Protein AF-A0A1B6EII5-F1 (afdb_monomer_lite)

Radius of gyration: 23.36 Å; chains: 1; bounding box: 49×72×62 Å

Structure (mmCIF, N/CA/C/O backbone):
data_AF-A0A1B6EII5-F1
#
_entry.id   AF-A0A1B6EII5-F1
#
loop_
_atom_site.group_PDB
_atom_site.id
_atom_site.type_symbol
_atom_site.label_atom_id
_atom_site.label_alt_id
_atom_site.label_comp_id
_atom_site.label_asym_id
_atom_site.label_entity_id
_atom_site.label_seq_id
_atom_site.pdbx_PDB_ins_code
_atom_site.Cartn_x
_atom_site.Cartn_y
_atom_site.Cartn_z
_atom_site.occupancy
_atom_site.B_iso_or_equiv
_atom_site.auth_seq_id
_atom_site.auth_comp_id
_atom_site.auth_asym_id
_atom_site.auth_atom_id
_atom_site.pdbx_PDB_model_num
ATOM 1 N N . ASN A 1 1 ? -2.648 -0.879 11.265 1.00 97.56 1 ASN A N 1
ATOM 2 C CA . ASN A 1 1 ? -1.987 0.445 11.339 1.00 97.56 1 ASN A CA 1
ATOM 3 C C . ASN A 1 1 ? -3.029 1.508 11.670 1.00 97.56 1 ASN A C 1
ATOM 5 O O . ASN A 1 1 ? -3.973 1.657 10.907 1.00 97.56 1 ASN A O 1
ATOM 9 N N . VA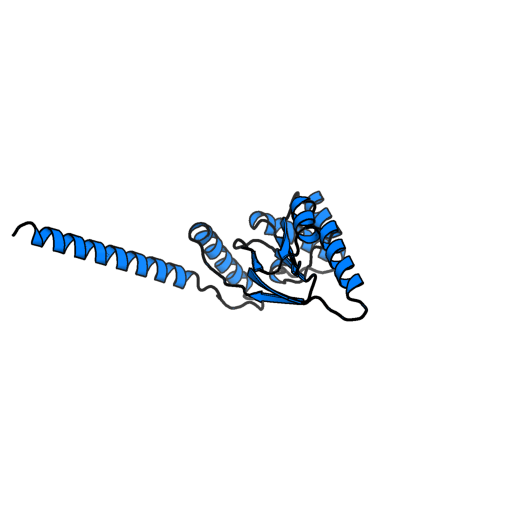L A 1 2 ? -2.889 2.206 12.796 1.00 98.25 2 VAL A N 1
ATOM 10 C CA . VAL A 1 2 ? -3.829 3.225 13.287 1.00 98.25 2 VAL A CA 1
ATOM 11 C C . VAL A 1 2 ? -3.180 4.606 13.224 1.00 98.25 2 VAL A C 1
ATOM 13 O O . VAL A 1 2 ? -2.074 4.796 13.737 1.00 98.25 2 VAL A O 1
ATOM 16 N N . MET A 1 3 ? -3.871 5.576 12.624 1.00 98.31 3 MET A N 1
ATOM 17 C CA . MET A 1 3 ? -3.449 6.978 12.614 1.00 98.31 3 MET A CA 1
ATOM 18 C C . MET A 1 3 ? -3.845 7.651 13.930 1.00 98.31 3 MET A C 1
ATOM 20 O O . MET A 1 3 ? -5.016 7.960 14.140 1.00 98.31 3 MET A O 1
ATOM 24 N N . VAL A 1 4 ? -2.873 7.907 14.807 1.00 97.88 4 VAL A N 1
ATOM 25 C CA . VAL A 1 4 ? -3.139 8.468 16.145 1.00 97.88 4 VAL A CA 1
ATOM 26 C C . VAL A 1 4 ? -2.946 9.983 16.213 1.00 97.88 4 VAL A C 1
ATOM 28 O O . VAL A 1 4 ? -3.466 10.625 17.121 1.00 97.88 4 VAL A O 1
ATOM 31 N N . TYR A 1 5 ? -2.228 10.573 15.254 1.00 97.56 5 TYR A N 1
ATOM 32 C CA . TYR A 1 5 ? -2.056 12.022 15.167 1.00 97.56 5 TYR A CA 1
ATOM 33 C C . TYR A 1 5 ? -1.816 12.479 13.728 1.00 97.56 5 TYR A C 1
ATOM 35 O O . TYR A 1 5 ? -1.046 11.845 13.004 1.00 97.56 5 TYR A O 1
ATOM 43 N N . VAL A 1 6 ? -2.412 13.618 13.360 1.00 96.44 6 VAL A N 1
ATOM 44 C CA . VAL A 1 6 ? -2.132 14.340 12.113 1.00 96.44 6 VAL A CA 1
ATOM 45 C C . VAL A 1 6 ? -1.853 15.810 12.433 1.00 96.44 6 VAL A C 1
ATOM 47 O O . VAL A 1 6 ? -2.712 16.513 12.961 1.00 96.44 6 VAL A O 1
ATOM 50 N N . GLY A 1 7 ? -0.643 16.271 12.122 1.00 93.94 7 GLY A N 1
ATOM 51 C CA . GLY A 1 7 ? -0.188 17.642 12.322 1.00 93.94 7 GLY A CA 1
ATOM 52 C C . GLY A 1 7 ? -0.136 18.407 11.006 1.00 93.94 7 GLY A C 1
ATOM 53 O O . GLY A 1 7 ? 0.754 18.171 10.187 1.00 93.94 7 GLY A O 1
ATOM 54 N N . VAL A 1 8 ? -1.063 19.346 10.826 1.00 90.00 8 VAL A N 1
ATOM 55 C CA . VAL A 1 8 ? -1.066 20.277 9.690 1.00 90.00 8 VAL A CA 1
ATOM 56 C C . VAL A 1 8 ? -0.188 21.485 10.047 1.00 90.00 8 VAL A C 1
ATOM 58 O O . VAL A 1 8 ? -0.456 22.121 11.075 1.00 90.00 8 VAL A O 1
ATOM 61 N N . PRO A 1 9 ? 0.863 21.798 9.261 1.00 86.75 9 PRO A N 1
ATOM 62 C CA . PRO A 1 9 ? 1.677 22.995 9.468 1.00 86.75 9 PRO A CA 1
ATOM 63 C C . PRO A 1 9 ? 0.819 24.267 9.488 1.00 86.75 9 PRO A C 1
ATOM 65 O O . PRO A 1 9 ? -0.176 24.358 8.769 1.00 86.75 9 PRO A O 1
ATOM 68 N N . LYS A 1 10 ? 1.177 25.231 10.344 1.00 86.12 10 LYS A N 1
ATOM 69 C CA . LYS A 1 10 ? 0.464 26.516 10.529 1.00 86.12 10 LYS A CA 1
ATOM 70 C C . LYS A 1 10 ? 1.336 27.732 10.199 1.00 86.12 10 LYS A C 1
ATOM 72 O O . LYS A 1 10 ? 1.032 28.846 10.616 1.00 86.12 10 LYS A O 1
ATOM 77 N N . ASP A 1 11 ? 2.456 27.494 9.541 1.00 86.12 11 ASP A N 1
ATOM 78 C CA . ASP A 1 11 ? 3.349 28.507 8.999 1.00 86.12 11 ASP A CA 1
ATOM 79 C C . ASP A 1 11 ? 2.757 29.160 7.738 1.00 86.12 11 ASP A C 1
ATOM 81 O O . ASP A 1 11 ? 1.627 28.868 7.337 1.00 86.12 11 ASP A O 1
ATOM 85 N N . SER A 1 12 ? 3.502 30.094 7.137 1.00 72.75 12 SER A N 1
ATOM 86 C CA . SER A 1 12 ? 3.060 30.888 5.979 1.00 72.75 12 SER A CA 1
ATOM 87 C C . SER A 1 12 ? 2.588 30.048 4.792 1.00 72.75 12 SER A C 1
ATOM 89 O O . SER A 1 12 ? 1.773 30.524 4.007 1.00 72.75 12 SER A O 1
ATOM 91 N N . ASP A 1 13 ? 3.042 28.798 4.703 1.00 81.88 13 ASP A N 1
ATOM 92 C CA . ASP A 1 13 ? 2.839 27.917 3.553 1.00 81.88 13 ASP A CA 1
ATOM 93 C C . ASP A 1 13 ? 1.719 26.883 3.811 1.00 81.88 13 ASP A C 1
ATOM 95 O O . ASP A 1 13 ? 1.484 25.973 3.014 1.00 81.88 13 ASP A O 1
ATOM 99 N N . SER A 1 14 ? 0.987 27.025 4.926 1.00 81.75 14 SER A N 1
ATOM 100 C CA . SER A 1 14 ? -0.069 26.103 5.368 1.00 81.75 14 SER A CA 1
ATOM 101 C C . SER A 1 14 ? -1.120 25.818 4.288 1.00 81.75 14 SER A C 1
ATOM 103 O O . SER A 1 14 ? -1.472 24.660 4.048 1.00 81.75 14 SER A O 1
ATOM 105 N N . GLU A 1 15 ? -1.595 26.851 3.584 1.00 84.06 15 GLU A N 1
ATOM 106 C CA . GLU A 1 15 ? -2.587 26.675 2.518 1.00 84.06 15 GLU A CA 1
ATOM 107 C C . GLU A 1 15 ? -2.045 25.863 1.340 1.00 84.06 15 GLU A C 1
ATOM 109 O O . GLU A 1 15 ? -2.775 25.061 0.755 1.00 84.06 15 GLU A O 1
ATOM 114 N N . ASP A 1 16 ? -0.775 26.049 0.994 1.00 86.75 16 ASP A N 1
ATOM 115 C CA . ASP A 1 16 ? -0.156 25.358 -0.131 1.00 86.75 16 ASP A CA 1
ATOM 116 C C . ASP A 1 16 ? 0.118 23.895 0.218 1.00 86.75 16 ASP A C 1
ATOM 118 O O . ASP A 1 16 ? -0.174 23.010 -0.587 1.00 86.75 16 ASP A O 1
ATOM 122 N N . HIS A 1 17 ? 0.525 23.604 1.456 1.00 85.75 17 HIS A N 1
ATOM 123 C CA . HIS A 1 17 ? 0.609 22.231 1.959 1.00 85.75 17 HIS A CA 1
ATOM 124 C C . HIS A 1 17 ? -0.738 21.500 1.914 1.00 85.75 17 HIS A C 1
ATOM 126 O O . HIS A 1 17 ? -0.799 20.325 1.543 1.00 85.75 17 HIS A O 1
ATOM 132 N N . ILE A 1 18 ? -1.829 22.185 2.263 1.00 87.69 18 ILE A N 1
ATOM 133 C CA . ILE A 1 18 ? -3.183 21.627 2.192 1.00 87.69 18 ILE A CA 1
ATOM 134 C C . ILE A 1 18 ? -3.590 21.379 0.731 1.00 87.69 18 ILE A C 1
ATOM 136 O O . ILE A 1 18 ? -4.100 20.303 0.407 1.00 87.69 18 ILE A O 1
ATOM 140 N N . LYS A 1 19 ? -3.341 22.333 -0.176 1.00 89.50 19 LYS A N 1
ATOM 141 C CA . LYS A 1 19 ? -3.635 22.173 -1.614 1.00 89.50 19 LYS A CA 1
ATOM 142 C C . LYS A 1 19 ? -2.867 20.999 -2.219 1.00 89.50 19 LYS A C 1
ATOM 144 O O . LYS A 1 19 ? -3.454 20.200 -2.946 1.00 89.50 19 LYS A O 1
ATOM 149 N N . GLU A 1 20 ? -1.587 20.863 -1.891 1.00 90.12 20 GLU A N 1
ATOM 150 C CA . GLU A 1 20 ? -0.736 19.765 -2.353 1.00 90.12 20 GLU A CA 1
ATOM 151 C C . GLU A 1 20 ? -1.210 18.401 -1.838 1.00 90.12 20 GLU A C 1
ATOM 153 O O . GLU A 1 20 ? -1.238 17.428 -2.597 1.00 90.12 20 GLU A O 1
ATOM 158 N N . ALA A 1 21 ? -1.657 18.329 -0.580 1.00 91.12 21 ALA A N 1
ATOM 159 C CA . ALA A 1 21 ? -2.265 17.121 -0.032 1.00 91.12 21 ALA A CA 1
ATOM 160 C C . ALA A 1 21 ? -3.513 16.709 -0.830 1.00 91.12 21 ALA A C 1
ATOM 162 O O . ALA A 1 21 ? -3.626 15.552 -1.241 1.00 91.12 21 ALA A O 1
ATOM 163 N N . TYR A 1 22 ? -4.417 17.651 -1.117 1.00 90.25 22 TYR A N 1
ATOM 164 C CA . TYR A 1 22 ? -5.608 17.365 -1.921 1.00 90.25 22 TYR A CA 1
ATOM 165 C C . TYR A 1 22 ? -5.278 16.997 -3.368 1.00 90.25 22 TYR A C 1
ATOM 167 O O . TYR A 1 22 ? -5.903 16.084 -3.904 1.00 90.25 22 TYR A O 1
ATOM 175 N N . ARG A 1 23 ? -4.270 17.630 -3.981 1.00 91.31 23 ARG A N 1
ATOM 176 C CA . ARG A 1 23 ? -3.815 17.261 -5.328 1.00 91.31 23 ARG A CA 1
ATOM 177 C C . ARG A 1 23 ? -3.315 15.818 -5.367 1.00 91.31 23 ARG A C 1
ATOM 179 O O . ARG A 1 23 ? -3.720 15.057 -6.238 1.00 91.31 23 ARG A O 1
ATOM 186 N N . ALA A 1 24 ? -2.502 15.415 -4.389 1.00 92.31 24 ALA A N 1
ATOM 187 C CA . ALA A 1 24 ? -2.017 14.040 -4.293 1.00 92.31 24 ALA A CA 1
ATOM 188 C C . ALA A 1 24 ? -3.161 13.023 -4.113 1.00 92.31 24 ALA A C 1
ATOM 190 O O . ALA A 1 24 ? -3.089 11.920 -4.656 1.00 92.31 24 ALA A O 1
ATOM 191 N N . ILE A 1 25 ? -4.222 13.386 -3.382 1.00 91.56 25 ILE A N 1
ATOM 192 C CA . ILE A 1 25 ? -5.424 12.551 -3.245 1.00 91.56 25 ILE A CA 1
ATOM 193 C C . ILE A 1 25 ? -6.169 12.445 -4.580 1.00 91.56 25 ILE A C 1
ATOM 195 O O . ILE A 1 25 ? -6.532 11.340 -4.980 1.00 91.56 25 ILE A O 1
ATOM 199 N N . ASP A 1 26 ? -6.386 13.562 -5.276 1.00 89.62 26 ASP A N 1
ATOM 200 C CA . ASP A 1 26 ? -7.112 13.583 -6.550 1.00 89.62 26 ASP A CA 1
ATOM 201 C C . ASP A 1 26 ? -6.377 12.804 -7.651 1.00 89.62 26 ASP A C 1
ATOM 203 O O . ASP A 1 26 ? -7.015 12.146 -8.471 1.00 89.62 26 ASP A O 1
ATOM 207 N N . GLU A 1 27 ? -5.045 12.855 -7.671 1.00 89.44 27 GLU A N 1
ATOM 208 C CA . GLU A 1 27 ? -4.224 12.100 -8.624 1.00 89.44 27 GLU A CA 1
ATOM 209 C C . GLU A 1 27 ? -4.250 10.590 -8.357 1.00 89.44 27 GLU A C 1
ATOM 211 O O . GLU A 1 27 ? -4.149 9.795 -9.290 1.00 89.44 27 GLU A O 1
ATOM 216 N N . ALA A 1 28 ? -4.352 10.178 -7.091 1.00 87.38 28 ALA A N 1
ATOM 217 C CA . ALA A 1 28 ? -4.233 8.774 -6.706 1.00 87.38 28 ALA A CA 1
ATOM 218 C C . ALA A 1 28 ? -5.572 8.040 -6.592 1.00 87.38 28 ALA A C 1
ATOM 220 O O . ALA A 1 28 ? -5.664 6.869 -6.947 1.00 87.38 28 ALA A O 1
ATOM 221 N N . CYS A 1 29 ? -6.605 8.702 -6.072 1.00 81.44 29 CYS A N 1
ATOM 222 C CA . CYS A 1 29 ? -7.889 8.073 -5.781 1.00 81.44 29 CYS A CA 1
ATOM 223 C C . CYS A 1 29 ? -8.875 8.375 -6.903 1.00 81.44 29 CYS A C 1
ATOM 225 O O . CYS A 1 29 ? -9.291 9.520 -7.044 1.00 81.44 29 CYS A O 1
ATOM 227 N N . SER A 1 30 ? -9.309 7.374 -7.666 1.00 75.94 30 SER A N 1
ATOM 228 C CA . SER A 1 30 ? -10.412 7.512 -8.632 1.00 75.94 30 SER A CA 1
ATOM 229 C C . SER A 1 30 ? -11.795 7.531 -7.961 1.00 75.94 30 SER A C 1
ATOM 231 O O . SER A 1 30 ? -12.758 8.020 -8.550 1.00 75.94 30 SER A O 1
ATOM 233 N N . ASP A 1 31 ? -11.893 7.047 -6.718 1.00 80.56 31 ASP A N 1
ATOM 234 C CA . A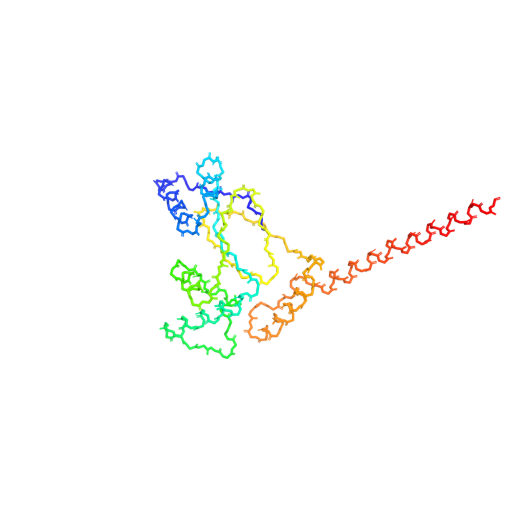SP A 1 31 ? -13.146 6.930 -5.974 1.00 80.56 31 ASP A CA 1
ATOM 235 C C . ASP A 1 31 ? -13.703 8.285 -5.497 1.00 80.56 31 ASP A C 1
ATOM 237 O O . ASP A 1 31 ? -13.073 9.040 -4.747 1.00 80.56 31 ASP A O 1
ATOM 241 N N . MET A 1 32 ? -14.944 8.568 -5.898 1.00 79.62 32 MET A N 1
ATOM 242 C CA . MET A 1 32 ? -15.654 9.796 -5.542 1.00 79.62 32 MET A CA 1
ATOM 243 C C . MET A 1 32 ? -15.980 9.860 -4.045 1.00 79.62 32 MET A C 1
ATOM 245 O O . MET A 1 32 ? -15.979 10.950 -3.470 1.00 79.62 32 MET A O 1
ATOM 249 N N . LEU A 1 33 ? -16.259 8.720 -3.403 1.00 83.19 33 LEU A N 1
ATOM 250 C CA . LEU A 1 33 ? -16.653 8.685 -1.993 1.00 83.19 33 LEU A CA 1
ATOM 251 C C . LEU A 1 33 ? -15.494 9.093 -1.081 1.00 83.19 33 LEU A C 1
ATOM 253 O O . LEU A 1 33 ? -15.685 9.911 -0.183 1.00 83.19 33 LEU A O 1
ATOM 257 N N . THR A 1 34 ? -14.287 8.605 -1.357 1.00 83.81 34 THR A N 1
ATOM 258 C CA . THR A 1 34 ? -13.055 8.968 -0.650 1.00 83.81 34 THR A CA 1
ATOM 259 C C . THR A 1 34 ? -12.759 10.455 -0.809 1.00 83.81 34 THR A C 1
ATOM 261 O O . THR A 1 34 ? -12.525 11.140 0.186 1.00 83.81 34 THR A O 1
ATOM 264 N N . ARG A 1 35 ? -12.864 10.992 -2.036 1.00 83.44 35 ARG A N 1
ATOM 265 C CA . ARG A 1 35 ? -12.675 12.430 -2.300 1.00 83.44 35 ARG A CA 1
ATOM 266 C C . ARG A 1 35 ? -13.694 13.298 -1.558 1.00 83.44 35 ARG A C 1
ATOM 268 O O . ARG A 1 35 ? -13.325 14.341 -1.024 1.00 83.44 35 ARG A O 1
ATOM 275 N N . ARG A 1 36 ? -14.961 12.874 -1.494 1.00 83.31 36 ARG A N 1
ATOM 276 C CA . ARG A 1 36 ? -15.994 13.562 -0.702 1.00 83.31 36 ARG A CA 1
ATOM 277 C C . ARG A 1 36 ? -15.700 13.487 0.786 1.00 83.31 36 ARG A C 1
ATOM 279 O O . ARG A 1 36 ? -15.769 14.506 1.458 1.00 83.31 36 ARG A O 1
ATOM 286 N N . ARG A 1 37 ? -15.312 12.315 1.297 1.00 84.62 37 ARG A N 1
ATOM 287 C CA . ARG A 1 37 ? -15.004 12.112 2.718 1.00 84.62 37 ARG A CA 1
ATOM 288 C C . ARG A 1 37 ? -13.970 13.119 3.217 1.00 84.62 37 ARG A C 1
ATOM 290 O O . ARG A 1 37 ? -14.209 13.760 4.228 1.00 84.62 37 ARG A O 1
ATOM 297 N N . VAL A 1 38 ? -12.880 13.309 2.477 1.00 83.25 38 VAL A N 1
ATOM 298 C CA . VAL A 1 38 ? -11.790 14.211 2.886 1.00 83.25 38 VAL A CA 1
ATOM 299 C C . VAL A 1 38 ? -12.082 15.699 2.662 1.00 83.25 38 VAL A C 1
ATOM 301 O O . VAL A 1 38 ? -11.388 16.525 3.237 1.00 83.25 38 VAL A O 1
ATOM 304 N N . ARG A 1 39 ? -13.065 16.058 1.821 1.00 82.12 39 ARG A N 1
ATOM 305 C CA . ARG A 1 39 ? -13.402 17.462 1.502 1.00 82.12 39 ARG A CA 1
ATOM 306 C C . ARG A 1 39 ? -14.639 17.978 2.232 1.00 82.12 39 ARG A C 1
ATOM 308 O O . ARG A 1 39 ? -14.699 19.152 2.575 1.00 82.12 39 ARG A O 1
ATOM 315 N N . GLU A 1 40 ? -15.645 17.126 2.399 1.00 77.62 40 GLU A N 1
ATOM 316 C CA . GLU A 1 40 ? -16.962 17.492 2.933 1.00 77.62 40 GLU A CA 1
ATOM 317 C C . GLU A 1 40 ? -17.075 17.195 4.428 1.00 77.62 40 GLU A C 1
ATOM 319 O O . GLU A 1 40 ? -17.797 17.891 5.142 1.00 77.62 40 GLU A O 1
ATOM 324 N N . LYS A 1 41 ? -16.363 16.175 4.923 1.00 66.19 41 LYS A N 1
ATOM 325 C CA . LYS A 1 41 ? -16.280 15.915 6.360 1.00 66.19 41 LYS A CA 1
ATOM 326 C C . LYS A 1 41 ? -15.080 16.657 6.927 1.00 66.19 41 LYS A C 1
ATOM 328 O O . LYS A 1 41 ? -14.052 16.783 6.273 1.00 66.19 41 LYS A O 1
ATOM 333 N N . THR A 1 42 ? -15.182 17.103 8.174 1.00 73.69 42 THR A N 1
ATOM 334 C CA . THR A 1 42 ? -14.092 17.749 8.926 1.00 73.69 42 THR A CA 1
ATOM 335 C C . THR A 1 42 ? -12.981 16.762 9.328 1.00 73.69 42 THR A C 1
ATOM 337 O O . THR A 1 42 ? -12.373 16.901 10.388 1.00 73.69 42 THR A O 1
ATOM 340 N N . GLU A 1 43 ? -12.760 15.715 8.533 1.00 85.50 43 GLU A N 1
ATOM 341 C CA . GLU A 1 43 ? -11.719 14.717 8.744 1.00 85.50 43 GLU A CA 1
ATOM 342 C C . GLU A 1 43 ? -10.378 15.265 8.247 1.00 85.50 43 GLU A C 1
ATOM 344 O O . GLU A 1 43 ? -10.305 15.936 7.221 1.00 85.50 43 GLU A O 1
ATOM 349 N N . VAL A 1 44 ? -9.297 14.965 8.967 1.00 86.50 44 VAL A N 1
ATOM 350 C CA . VAL A 1 44 ? -7.956 15.447 8.613 1.00 86.50 44 VAL A CA 1
ATOM 351 C C . VAL A 1 44 ? -7.198 14.319 7.902 1.00 86.50 44 VAL A C 1
ATOM 353 O O . VAL A 1 44 ? -6.877 13.319 8.558 1.00 86.50 44 VAL A O 1
ATOM 356 N N . PRO A 1 45 ? -6.923 14.420 6.586 1.00 94.06 45 PRO A N 1
ATOM 357 C CA . PRO A 1 45 ? -6.191 13.390 5.852 1.00 94.06 45 PRO A CA 1
ATOM 358 C C . PRO A 1 45 ? -4.720 13.375 6.280 1.00 94.06 45 PRO A C 1
ATOM 360 O O . PRO A 1 45 ? -4.023 14.375 6.170 1.00 94.06 45 PRO A O 1
ATOM 363 N N . GLY A 1 46 ? -4.226 12.241 6.776 1.00 96.06 46 GLY A N 1
ATOM 364 C CA . GLY A 1 46 ? -2.839 12.118 7.230 1.00 96.06 46 GLY A CA 1
ATOM 365 C C . GLY A 1 46 ? -1.914 11.530 6.171 1.00 96.06 46 GLY A C 1
ATOM 366 O O . GLY A 1 46 ? -0.850 12.083 5.890 1.00 96.06 46 GLY A O 1
ATOM 367 N N . ALA A 1 47 ? -2.304 10.406 5.570 1.00 97.69 47 ALA A N 1
ATOM 368 C CA . ALA A 1 47 ? -1.453 9.668 4.640 1.00 97.69 47 ALA A CA 1
ATOM 369 C C . ALA A 1 47 ? -2.240 9.049 3.483 1.00 97.69 47 ALA A C 1
ATOM 371 O O . ALA A 1 47 ? -3.400 8.679 3.632 1.00 97.69 47 ALA A O 1
ATOM 372 N N . LEU A 1 48 ? -1.569 8.893 2.347 1.00 97.00 48 LEU A N 1
ATOM 373 C CA . LEU A 1 48 ? -2.042 8.165 1.180 1.00 97.00 48 LEU A CA 1
ATOM 374 C C . LEU A 1 48 ? -1.311 6.825 1.088 1.00 97.00 48 LEU A C 1
ATOM 376 O O . LEU A 1 48 ? -0.079 6.776 1.055 1.00 97.00 48 LEU A O 1
ATOM 380 N N . TRP A 1 49 ? -2.080 5.751 1.007 1.00 97.94 49 TRP A N 1
ATOM 381 C CA . TRP A 1 49 ? -1.602 4.386 0.860 1.00 97.94 49 TRP A CA 1
ATOM 382 C C . TRP A 1 49 ? -1.894 3.881 -0.546 1.00 97.94 49 TRP A C 1
ATOM 384 O O . TRP A 1 49 ? -2.944 4.187 -1.105 1.00 97.94 49 TRP A O 1
ATOM 394 N N . HIS A 1 50 ? -0.987 3.071 -1.082 1.00 97.62 50 HIS A N 1
ATOM 395 C CA . HIS A 1 50 ? -1.315 2.146 -2.164 1.00 97.62 50 HIS A CA 1
ATOM 396 C C . HIS A 1 50 ? -1.013 0.738 -1.672 1.00 97.62 50 HIS A C 1
ATOM 398 O O . HIS A 1 50 ? 0.114 0.479 -1.245 1.00 97.62 50 HIS A O 1
ATOM 404 N N . ILE A 1 51 ? -2.015 -0.137 -1.697 1.00 97.94 51 ILE A N 1
ATOM 405 C CA . ILE A 1 51 ? -1.906 -1.532 -1.256 1.00 97.94 51 ILE A CA 1
ATOM 406 C C . ILE A 1 51 ? -2.232 -2.439 -2.436 1.00 97.94 51 ILE A C 1
ATOM 408 O O . ILE A 1 51 ? -3.247 -2.242 -3.099 1.00 97.94 51 ILE A O 1
ATOM 412 N N . TYR A 1 52 ? -1.397 -3.439 -2.685 1.00 97.88 52 TYR A N 1
ATOM 413 C CA . TYR A 1 52 ? -1.570 -4.396 -3.774 1.00 97.88 52 TYR A CA 1
ATOM 414 C C . TYR A 1 52 ? -1.873 -5.787 -3.227 1.00 97.88 52 TYR A C 1
ATOM 416 O O . TYR A 1 52 ? -1.525 -6.124 -2.095 1.00 97.88 52 TYR A O 1
ATOM 424 N N . SER A 1 53 ? -2.528 -6.612 -4.038 1.00 96.25 53 SER A N 1
ATOM 425 C CA . SER A 1 53 ? -2.760 -8.014 -3.697 1.00 96.25 53 SER A CA 1
ATOM 426 C C . SER A 1 53 ? -1.430 -8.744 -3.502 1.00 96.25 53 SER A C 1
ATOM 428 O O . SER A 1 53 ? -0.524 -8.613 -4.324 1.00 96.25 53 SER A O 1
ATOM 430 N N . ALA A 1 54 ? -1.340 -9.586 -2.470 1.00 92.75 54 ALA A N 1
ATOM 431 C CA . ALA A 1 54 ? -0.181 -10.457 -2.256 1.00 92.75 54 ALA A CA 1
ATOM 432 C C . ALA A 1 54 ? 0.119 -11.342 -3.481 1.00 92.75 54 ALA A C 1
ATOM 434 O O . ALA A 1 54 ? 1.270 -11.640 -3.777 1.00 92.75 54 ALA A O 1
ATOM 435 N N . ARG A 1 55 ? -0.919 -11.710 -4.247 1.00 93.88 55 ARG A N 1
ATOM 436 C CA . ARG A 1 55 ? -0.795 -12.535 -5.461 1.00 93.88 55 ARG A CA 1
ATOM 437 C C . ARG A 1 55 ? -0.112 -11.820 -6.627 1.00 93.88 55 ARG A C 1
ATOM 439 O O . ARG A 1 55 ? 0.318 -12.484 -7.562 1.00 93.88 55 ARG A O 1
ATOM 446 N N . ASP A 1 56 ? -0.049 -10.492 -6.597 1.00 96.81 56 ASP A N 1
ATOM 447 C CA . ASP A 1 56 ? 0.546 -9.687 -7.665 1.00 96.81 56 ASP A CA 1
ATOM 448 C C . ASP A 1 56 ? 1.977 -9.233 -7.333 1.00 96.81 56 ASP A C 1
ATOM 450 O O . ASP A 1 56 ? 2.589 -8.519 -8.128 1.00 96.81 56 ASP A O 1
ATOM 454 N N . ALA A 1 57 ? 2.541 -9.668 -6.198 1.00 95.00 57 ALA A N 1
ATOM 455 C CA . ALA A 1 57 ? 3.888 -9.297 -5.769 1.00 95.00 57 ALA A CA 1
ATOM 456 C C . ALA A 1 57 ? 4.953 -9.614 -6.833 1.00 95.00 57 ALA A C 1
ATOM 458 O O . ALA A 1 57 ? 5.766 -8.752 -7.155 1.00 95.00 57 ALA A O 1
ATOM 459 N N . ASP A 1 58 ? 4.901 -10.791 -7.460 1.00 94.62 58 ASP A N 1
ATOM 460 C CA . ASP A 1 58 ? 5.885 -11.182 -8.481 1.00 94.62 58 ASP A CA 1
ATOM 461 C C . ASP A 1 58 ? 5.808 -10.325 -9.747 1.00 94.62 58 ASP A C 1
ATOM 463 O O . ASP A 1 58 ? 6.832 -9.989 -10.337 1.00 94.62 58 ASP A O 1
ATOM 467 N N . LYS A 1 59 ? 4.605 -9.891 -10.136 1.00 98.12 59 LYS A N 1
ATOM 468 C CA . LYS A 1 59 ? 4.429 -8.964 -11.264 1.00 98.12 59 LYS A CA 1
ATOM 469 C C . LYS A 1 59 ? 5.011 -7.588 -10.945 1.00 98.12 59 LYS A C 1
ATOM 471 O O . LYS A 1 59 ? 5.606 -6.951 -11.809 1.00 98.12 59 LYS A O 1
ATOM 476 N N . ILE A 1 60 ? 4.858 -7.134 -9.699 1.00 97.94 60 ILE A N 1
ATOM 477 C CA . ILE A 1 60 ? 5.454 -5.879 -9.231 1.00 97.94 60 ILE A CA 1
ATOM 478 C C . ILE A 1 60 ? 6.984 -5.994 -9.232 1.00 97.94 60 ILE A C 1
ATOM 480 O O . ILE A 1 60 ? 7.646 -5.082 -9.725 1.00 97.94 60 ILE A O 1
ATOM 484 N N . ARG A 1 61 ? 7.550 -7.114 -8.759 1.00 95.62 61 ARG A N 1
ATOM 485 C CA . ARG A 1 61 ? 8.999 -7.381 -8.833 1.00 95.62 61 ARG A CA 1
ATOM 486 C C . ARG A 1 61 ? 9.510 -7.313 -10.265 1.00 95.62 61 ARG A C 1
ATOM 488 O O . ARG A 1 61 ? 10.489 -6.617 -10.523 1.00 95.62 61 ARG A O 1
ATOM 495 N N . ASP A 1 62 ? 8.831 -7.989 -11.190 1.00 96.50 62 ASP A N 1
ATOM 496 C CA . ASP A 1 62 ? 9.216 -8.017 -12.602 1.00 96.50 62 ASP A CA 1
ATOM 497 C C . ASP A 1 62 ? 9.219 -6.612 -13.222 1.00 96.50 62 ASP A C 1
ATOM 499 O O . ASP A 1 62 ? 10.219 -6.199 -13.814 1.00 96.50 62 ASP A O 1
ATOM 503 N N . LEU A 1 63 ? 8.159 -5.823 -12.996 1.00 97.88 63 LEU A N 1
ATOM 504 C CA . LEU A 1 63 ? 8.111 -4.434 -13.453 1.00 97.88 63 LEU A CA 1
ATOM 505 C C . LEU A 1 63 ? 9.274 -3.608 -12.888 1.00 97.88 63 LEU A C 1
ATOM 507 O O . LEU A 1 63 ? 9.926 -2.876 -13.631 1.00 97.88 63 LEU A O 1
ATOM 511 N N . LEU A 1 64 ? 9.522 -3.682 -11.579 1.00 96.75 64 LEU A N 1
ATOM 512 C CA . LEU A 1 64 ? 10.559 -2.880 -10.926 1.00 96.75 64 LEU A CA 1
ATOM 513 C C . LEU A 1 64 ? 11.960 -3.257 -11.421 1.00 96.75 64 LEU A C 1
ATOM 515 O O . LEU A 1 64 ? 12.757 -2.370 -11.727 1.00 96.75 64 LEU A O 1
ATOM 519 N N . ASN A 1 65 ? 12.227 -4.550 -11.600 1.00 95.00 65 ASN A N 1
ATOM 520 C CA . ASN A 1 65 ? 13.464 -5.056 -12.194 1.00 95.00 65 ASN A CA 1
ATOM 521 C C . ASN A 1 65 ? 13.649 -4.559 -13.631 1.00 95.00 65 ASN A C 1
ATOM 523 O O . ASN A 1 65 ? 14.720 -4.065 -13.993 1.00 95.00 65 ASN A O 1
ATOM 527 N N . LYS A 1 66 ? 12.590 -4.621 -14.443 1.00 96.19 66 LYS A N 1
ATOM 528 C CA . LYS A 1 66 ? 12.589 -4.097 -15.813 1.00 96.19 66 LYS A CA 1
ATOM 529 C C . LYS A 1 66 ? 12.913 -2.602 -15.842 1.00 96.19 66 LYS A C 1
ATOM 531 O O . LYS A 1 66 ? 13.797 -2.180 -16.585 1.00 96.19 66 LYS A O 1
ATOM 536 N N . VAL A 1 67 ? 12.260 -1.806 -14.994 1.00 96.56 67 VAL A N 1
ATOM 537 C CA . VAL A 1 67 ? 12.507 -0.359 -14.881 1.00 96.56 67 VAL A CA 1
ATOM 538 C C . VAL A 1 67 ? 13.934 -0.072 -14.401 1.00 96.56 67 VAL A C 1
ATOM 540 O O . VAL A 1 67 ? 14.565 0.867 -14.886 1.00 96.56 67 VAL A O 1
ATOM 543 N N . ALA A 1 68 ? 14.465 -0.859 -13.465 1.00 94.06 68 ALA A N 1
ATOM 544 C CA . ALA A 1 68 ? 15.835 -0.715 -12.982 1.00 94.06 68 ALA A CA 1
ATOM 545 C C . ALA A 1 68 ? 16.855 -0.917 -14.117 1.00 94.06 68 ALA A C 1
ATOM 547 O O . ALA A 1 68 ? 17.742 -0.081 -14.301 1.00 94.06 68 ALA A O 1
ATOM 548 N N . ILE A 1 69 ? 16.684 -1.970 -14.923 1.00 95.38 69 ILE A N 1
ATOM 549 C CA . ILE A 1 69 ? 17.531 -2.255 -16.093 1.00 95.38 69 ILE A CA 1
ATOM 550 C C . ILE A 1 69 ? 17.433 -1.126 -17.127 1.00 95.38 69 ILE A C 1
ATOM 552 O O . ILE A 1 69 ? 18.457 -0.657 -17.623 1.00 95.38 69 ILE A O 1
ATOM 556 N N . GLU A 1 70 ? 16.224 -0.639 -17.422 1.00 96.00 70 GLU A N 1
ATOM 557 C CA . GLU A 1 70 ? 16.008 0.493 -18.338 1.00 96.00 70 GLU A CA 1
ATOM 558 C C . GLU A 1 70 ? 16.708 1.777 -17.861 1.00 96.00 70 GLU A C 1
ATOM 560 O O . GLU A 1 70 ? 17.176 2.571 -18.677 1.00 96.00 70 GLU A O 1
ATOM 565 N N . ARG A 1 71 ? 16.824 1.968 -16.540 1.00 94.38 71 ARG A N 1
ATOM 566 C CA . ARG A 1 71 ? 17.563 3.078 -15.914 1.00 94.38 71 ARG A CA 1
ATOM 567 C C . ARG A 1 71 ? 19.073 2.826 -15.803 1.00 94.38 71 ARG A C 1
ATOM 569 O O . ARG A 1 71 ? 19.787 3.673 -15.272 1.00 94.38 71 ARG A O 1
ATOM 576 N N . GLY A 1 72 ? 19.569 1.698 -16.315 1.00 92.94 72 GLY A N 1
ATOM 577 C CA . GLY A 1 72 ? 20.991 1.356 -16.364 1.00 92.94 72 GLY A CA 1
ATOM 578 C C . GLY A 1 72 ? 21.525 0.617 -15.134 1.00 92.94 72 GLY A C 1
ATOM 579 O O . GLY A 1 72 ? 22.742 0.471 -15.006 1.00 92.94 72 GLY A O 1
ATOM 580 N N . ALA A 1 73 ? 20.657 0.147 -14.234 1.00 90.88 73 ALA A N 1
ATOM 581 C CA . ALA A 1 73 ? 21.078 -0.693 -13.118 1.00 90.88 73 ALA A CA 1
ATOM 582 C C . ALA A 1 73 ? 21.495 -2.091 -13.605 1.00 90.88 73 ALA A C 1
ATOM 584 O O . ALA A 1 73 ? 20.963 -2.621 -14.583 1.00 90.88 73 ALA A O 1
ATOM 585 N N . ARG A 1 74 ? 22.435 -2.712 -12.889 1.00 88.50 74 ARG A N 1
ATOM 586 C CA . ARG A 1 74 ? 22.747 -4.140 -13.019 1.00 88.50 74 ARG A CA 1
ATOM 587 C C . ARG A 1 74 ? 22.118 -4.858 -11.836 1.00 88.50 74 ARG A C 1
ATOM 589 O O . ARG A 1 74 ? 22.381 -4.477 -10.701 1.00 88.50 74 ARG A O 1
ATOM 596 N N . LEU A 1 75 ? 21.267 -5.841 -12.111 1.00 85.44 75 LEU A N 1
ATOM 597 C CA . LEU A 1 75 ? 20.600 -6.606 -11.063 1.00 85.44 75 LEU A CA 1
ATOM 598 C C . LEU A 1 75 ? 21.559 -7.661 -10.518 1.00 85.44 75 LEU A C 1
ATOM 600 O O . LEU A 1 75 ? 22.117 -8.446 -11.287 1.00 85.44 75 LEU A O 1
ATOM 604 N N . GLU A 1 76 ? 21.736 -7.678 -9.203 1.00 82.81 76 GLU A N 1
ATOM 605 C CA . GLU A 1 76 ? 22.471 -8.744 -8.527 1.00 82.81 76 GLU A CA 1
ATOM 606 C C . GLU A 1 76 ? 21.630 -10.039 -8.490 1.00 82.81 76 GLU A C 1
ATOM 608 O O . GLU A 1 76 ? 20.398 -9.961 -8.502 1.00 82.81 76 GLU A O 1
ATOM 613 N N . PRO A 1 77 ? 22.248 -11.236 -8.404 1.00 74.06 77 PRO A N 1
ATOM 614 C CA . PRO A 1 77 ? 21.545 -12.529 -8.444 1.00 74.06 77 PRO A CA 1
ATOM 615 C C . PRO A 1 77 ? 20.438 -12.737 -7.392 1.00 74.06 77 PRO A C 1
ATOM 617 O O . PRO A 1 77 ? 19.616 -13.636 -7.549 1.00 74.06 77 PRO A O 1
ATOM 620 N N . HIS A 1 78 ? 20.403 -11.912 -6.341 1.00 73.19 78 HIS A N 1
ATOM 621 C CA . HIS A 1 78 ? 19.425 -11.958 -5.244 1.00 73.19 78 HIS A CA 1
ATOM 622 C C . HIS A 1 78 ? 18.707 -10.616 -5.028 1.00 73.19 78 HIS A C 1
ATOM 624 O O . HIS A 1 78 ? 18.243 -10.321 -3.924 1.00 73.19 78 HIS A O 1
ATOM 630 N N . HIS A 1 79 ? 18.652 -9.773 -6.063 1.00 81.19 79 HIS A N 1
ATOM 631 C CA . HIS A 1 79 ? 17.944 -8.502 -5.993 1.00 81.19 79 HIS A CA 1
ATOM 632 C C . HIS A 1 79 ? 16.430 -8.728 -5.937 1.00 81.19 79 HIS A C 1
ATOM 634 O O . HIS A 1 79 ? 15.841 -9.284 -6.867 1.00 81.19 79 HIS A O 1
ATOM 640 N N . ASP A 1 80 ? 15.802 -8.258 -4.860 1.00 85.69 80 ASP A N 1
ATOM 641 C CA . ASP A 1 80 ? 14.352 -8.214 -4.733 1.00 85.69 80 ASP A CA 1
ATOM 642 C C . ASP A 1 80 ? 13.919 -6.784 -4.378 1.00 85.69 80 ASP A C 1
ATOM 644 O O . ASP A 1 80 ? 14.054 -6.358 -3.227 1.00 85.69 80 ASP A O 1
ATOM 648 N N . PRO A 1 81 ? 13.356 -6.030 -5.337 1.00 88.31 81 PRO A N 1
ATOM 649 C CA . PRO A 1 81 ? 13.037 -4.623 -5.133 1.00 88.31 81 PRO A CA 1
ATOM 650 C C . PRO A 1 81 ? 11.924 -4.389 -4.097 1.00 88.31 81 PRO A C 1
ATOM 652 O O . PRO A 1 81 ? 11.810 -3.275 -3.579 1.00 88.31 81 PRO A O 1
ATOM 655 N N . ILE A 1 82 ? 11.107 -5.404 -3.783 1.00 88.94 82 ILE A N 1
ATOM 656 C CA . ILE A 1 82 ? 10.087 -5.321 -2.728 1.00 88.94 82 ILE A CA 1
ATOM 657 C C . ILE A 1 82 ? 10.745 -5.477 -1.355 1.00 88.94 82 ILE A C 1
ATOM 659 O O . ILE A 1 82 ? 10.454 -4.689 -0.452 1.00 88.94 82 ILE A O 1
ATOM 663 N N . HIS A 1 83 ? 11.647 -6.449 -1.188 1.00 82.81 83 HIS A N 1
ATOM 664 C CA . HIS A 1 83 ? 12.355 -6.644 0.084 1.00 82.81 83 HIS A CA 1
ATOM 665 C C . HIS A 1 83 ? 13.389 -5.548 0.362 1.00 82.81 83 HIS A C 1
ATOM 667 O O . HIS A 1 83 ? 13.535 -5.149 1.519 1.00 82.81 83 HIS A O 1
ATOM 673 N N . ASP A 1 84 ? 14.013 -5.004 -0.684 1.00 84.75 84 ASP A N 1
ATOM 674 C CA . ASP A 1 84 ? 14.962 -3.889 -0.596 1.00 84.75 84 ASP A CA 1
ATOM 675 C C . ASP A 1 84 ? 14.299 -2.573 -0.161 1.00 84.75 84 ASP A C 1
ATOM 677 O O . ASP A 1 84 ? 14.988 -1.642 0.254 1.00 84.75 84 ASP A O 1
ATOM 681 N N . GLN A 1 85 ? 12.967 -2.470 -0.281 1.00 86.88 85 GLN A N 1
ATOM 682 C CA . GLN A 1 85 ? 12.176 -1.275 0.049 1.00 86.88 85 GLN A CA 1
ATOM 683 C C . GLN A 1 85 ? 12.715 0.013 -0.609 1.00 86.88 85 GLN A C 1
ATOM 685 O O . GLN A 1 85 ? 12.634 1.106 -0.047 1.00 86.88 85 GLN A O 1
ATOM 690 N N . SER A 1 86 ? 13.275 -0.110 -1.816 1.00 87.50 86 SER A N 1
ATOM 691 C CA . SER A 1 86 ? 14.008 0.963 -2.505 1.00 87.50 86 SER A CA 1
ATOM 692 C C . SER A 1 86 ? 13.167 1.749 -3.517 1.00 87.50 86 SER A C 1
ATOM 694 O O . SER A 1 86 ? 13.632 2.747 -4.071 1.00 87.50 86 SER A O 1
ATOM 696 N N . TRP A 1 87 ? 11.920 1.331 -3.747 1.00 94.94 87 TRP A N 1
ATOM 697 C CA . TRP A 1 87 ? 11.036 1.907 -4.758 1.00 94.94 87 TRP A CA 1
ATOM 698 C C . TRP A 1 87 ? 9.779 2.534 -4.160 1.00 94.94 87 TRP A C 1
ATOM 700 O O . TRP A 1 87 ? 9.168 2.009 -3.232 1.00 94.94 87 TRP A O 1
ATOM 710 N N . TYR A 1 88 ? 9.345 3.632 -4.778 1.00 96.75 88 TYR A N 1
ATOM 711 C CA . TYR A 1 88 ? 7.996 4.170 -4.640 1.00 96.75 88 TYR A CA 1
ATOM 712 C C . TYR A 1 88 ? 7.337 4.183 -6.021 1.00 96.75 88 TYR A C 1
ATOM 714 O O . TYR A 1 88 ? 7.855 4.800 -6.952 1.00 96.75 88 TYR A O 1
ATOM 722 N N . LEU A 1 89 ? 6.195 3.509 -6.163 1.00 96.88 89 LEU A N 1
ATOM 723 C CA . LEU A 1 89 ? 5.403 3.504 -7.391 1.00 96.88 89 LEU A CA 1
ATOM 724 C C . LEU A 1 89 ? 4.675 4.845 -7.517 1.00 96.88 89 LEU A C 1
ATOM 726 O O . LEU A 1 89 ? 3.597 5.039 -6.945 1.00 96.88 89 LEU A O 1
ATOM 730 N N . ASP A 1 90 ? 5.280 5.786 -8.232 1.00 95.00 90 ASP A N 1
ATOM 731 C CA . ASP A 1 90 ? 4.670 7.059 -8.615 1.00 95.00 90 ASP A CA 1
ATOM 732 C C . ASP A 1 90 ? 3.542 6.878 -9.653 1.00 95.00 90 ASP A C 1
ATOM 734 O O . ASP A 1 90 ? 3.194 5.759 -10.026 1.00 95.00 90 ASP A O 1
ATOM 738 N N . SER A 1 91 ? 2.900 7.974 -10.075 1.00 94.50 91 SER A N 1
ATOM 739 C CA . SER A 1 91 ? 1.758 7.891 -11.002 1.00 94.50 91 SER A CA 1
ATOM 740 C C . SER A 1 91 ? 2.116 7.183 -12.326 1.00 94.50 91 SER A C 1
ATOM 742 O O . SER A 1 91 ? 1.426 6.219 -12.666 1.00 94.50 91 SER A O 1
ATOM 744 N N . PRO A 1 92 ? 3.225 7.534 -13.017 1.00 96.31 92 PRO A N 1
ATOM 745 C CA . PRO A 1 92 ? 3.656 6.810 -14.214 1.00 96.31 92 PRO A CA 1
ATOM 746 C C . PRO A 1 92 ? 3.923 5.318 -13.985 1.00 96.31 92 PRO A C 1
ATOM 748 O O . PRO A 1 92 ? 3.515 4.494 -14.803 1.00 96.31 92 PRO A O 1
ATOM 751 N N . LEU A 1 93 ? 4.584 4.941 -12.883 1.00 97.38 93 LEU A N 1
ATOM 752 C CA . LEU A 1 93 ? 4.856 3.532 -12.592 1.00 97.38 93 LEU A CA 1
ATOM 753 C C . LEU A 1 93 ? 3.580 2.748 -12.281 1.00 97.38 93 LEU A C 1
ATOM 755 O O . LEU A 1 93 ? 3.452 1.616 -12.738 1.00 97.38 93 LEU A O 1
ATOM 759 N N . ARG A 1 94 ? 2.619 3.339 -11.562 1.00 97.12 94 ARG A N 1
ATOM 760 C CA . ARG A 1 94 ? 1.313 2.705 -11.312 1.00 97.12 94 ARG A CA 1
ATOM 761 C C . ARG A 1 94 ? 0.507 2.533 -12.597 1.00 97.12 94 ARG A C 1
ATOM 763 O O . ARG A 1 94 ? -0.065 1.471 -12.819 1.00 97.12 94 ARG A O 1
ATOM 770 N N . GLU A 1 95 ? 0.495 3.542 -13.465 1.00 96.62 95 GLU A N 1
ATOM 771 C CA . GLU A 1 95 ? -0.169 3.449 -14.769 1.00 96.62 95 GLU A CA 1
ATOM 772 C C . GLU A 1 95 ? 0.468 2.357 -15.638 1.00 96.62 95 GLU A C 1
ATOM 774 O O . GLU A 1 95 ? -0.231 1.564 -16.273 1.00 96.62 95 GLU A O 1
ATOM 779 N N . ARG A 1 96 ? 1.801 2.279 -15.638 1.00 98.19 96 ARG A N 1
ATOM 780 C CA . ARG A 1 96 ? 2.551 1.250 -16.358 1.00 98.19 96 ARG A CA 1
ATOM 781 C C . ARG A 1 96 ? 2.290 -0.150 -15.803 1.00 98.19 96 ARG A C 1
ATOM 783 O O . ARG A 1 96 ? 2.065 -1.070 -16.585 1.00 98.19 96 ARG A O 1
ATOM 790 N N . LEU A 1 97 ? 2.264 -0.298 -14.479 1.00 98.44 97 LEU A N 1
ATOM 791 C CA . LEU A 1 97 ? 1.930 -1.546 -13.793 1.00 98.44 97 LEU A CA 1
ATOM 792 C C . LEU A 1 97 ? 0.553 -2.067 -14.221 1.00 98.44 97 LEU A C 1
ATOM 794 O O . LEU A 1 97 ? 0.416 -3.239 -14.572 1.00 98.44 97 LEU A O 1
ATOM 798 N N . TYR A 1 98 ? -0.445 -1.185 -14.284 1.00 97.69 98 TYR A N 1
ATOM 799 C CA . TYR A 1 98 ? -1.769 -1.547 -14.775 1.00 97.69 98 TYR A CA 1
ATOM 800 C C . TYR A 1 98 ? -1.750 -1.932 -16.263 1.00 97.69 98 TYR A C 1
ATOM 802 O O . TYR A 1 98 ? -2.265 -2.983 -16.635 1.00 97.69 98 TYR A O 1
ATOM 810 N N . LYS A 1 99 ? -1.124 -1.123 -17.126 1.00 98.31 99 LYS A N 1
ATOM 811 C CA . LYS A 1 99 ? -1.113 -1.364 -18.580 1.00 98.31 99 LYS A CA 1
ATOM 812 C C . LYS A 1 99 ? -0.376 -2.640 -18.986 1.00 98.31 99 LYS A C 1
ATOM 814 O O . LYS A 1 99 ? -0.832 -3.328 -19.892 1.00 98.31 99 LYS A O 1
ATOM 819 N N . GLU A 1 100 ? 0.766 -2.928 -18.365 1.00 98.44 100 GLU A N 1
ATOM 820 C CA . GLU A 1 100 ? 1.620 -4.057 -18.755 1.00 98.44 100 GLU A CA 1
ATOM 821 C C . GLU A 1 100 ? 1.258 -5.358 -18.027 1.00 98.44 100 GLU A C 1
ATOM 823 O O . GLU A 1 100 ? 1.390 -6.430 -18.613 1.00 98.44 100 GLU A O 1
ATOM 828 N N . TYR A 1 101 ? 0.772 -5.281 -16.783 1.00 98.25 101 TYR A N 1
ATOM 829 C CA . TYR A 1 101 ? 0.564 -6.461 -15.930 1.00 98.25 101 TYR A CA 1
ATOM 830 C C . TYR A 1 101 ? -0.885 -6.650 -15.460 1.00 98.25 101 TYR A C 1
ATOM 832 O O . TYR A 1 101 ? -1.174 -7.640 -14.780 1.00 98.25 101 TYR A O 1
ATOM 840 N N . ALA A 1 102 ? -1.793 -5.727 -15.805 1.00 98.06 102 ALA A N 1
ATOM 841 C CA . ALA A 1 102 ? -3.177 -5.692 -15.320 1.00 98.06 102 ALA A CA 1
ATOM 842 C C . ALA A 1 102 ? -3.274 -5.743 -13.784 1.00 98.06 102 ALA A C 1
ATOM 844 O O . ALA A 1 102 ? -4.206 -6.320 -13.226 1.00 98.06 102 ALA A O 1
ATOM 845 N N . VAL A 1 103 ? -2.281 -5.165 -13.100 1.00 98.12 103 VAL A N 1
ATOM 846 C CA . VAL A 1 103 ? -2.249 -5.084 -11.640 1.00 98.12 103 VAL A CA 1
ATOM 847 C C . VAL A 1 103 ? -2.815 -3.739 -11.216 1.00 98.12 103 VAL A C 1
ATOM 849 O O . VAL A 1 103 ? -2.261 -2.686 -11.531 1.00 98.12 103 VAL A O 1
ATOM 852 N N . GLU A 1 104 ? -3.921 -3.790 -10.484 1.00 94.31 104 GLU A N 1
ATOM 853 C CA . GLU A 1 104 ? -4.546 -2.635 -9.852 1.00 94.31 104 GLU A CA 1
ATOM 854 C C . GLU A 1 104 ? -4.347 -2.712 -8.334 1.00 94.31 104 GLU A C 1
ATOM 856 O O . GLU A 1 104 ? -4.445 -3.779 -7.724 1.00 94.31 104 GLU A O 1
ATOM 861 N N . GLY A 1 105 ? -4.020 -1.574 -7.726 1.00 94.50 105 GLY A N 1
ATOM 862 C CA . GLY A 1 105 ? -3.892 -1.437 -6.279 1.00 94.50 105 GLY A CA 1
ATOM 863 C C . GLY A 1 105 ? -5.038 -0.625 -5.688 1.00 94.50 105 GLY A C 1
ATOM 864 O O . GLY A 1 105 ? -5.740 0.104 -6.383 1.00 94.50 105 GLY A O 1
ATOM 865 N N . TYR A 1 106 ? -5.179 -0.694 -4.372 1.00 95.25 106 TYR A N 1
ATOM 866 C CA . TYR A 1 106 ? -6.119 0.114 -3.610 1.00 95.25 106 TYR A CA 1
ATOM 867 C C . TYR A 1 106 ? -5.441 1.406 -3.165 1.00 95.25 106 TYR A C 1
ATOM 869 O O . TYR A 1 106 ? -4.550 1.376 -2.313 1.00 95.25 106 TYR A O 1
ATOM 877 N N . ALA A 1 107 ? -5.871 2.537 -3.726 1.00 95.31 107 ALA A N 1
ATOM 878 C CA . ALA A 1 107 ? -5.520 3.858 -3.219 1.00 95.31 107 ALA A CA 1
ATOM 879 C C . ALA A 1 107 ? -6.415 4.195 -2.016 1.00 95.31 107 ALA A C 1
ATOM 881 O O . ALA A 1 107 ? -7.636 4.270 -2.151 1.00 95.31 107 ALA A O 1
ATOM 882 N N . ILE A 1 108 ? -5.821 4.369 -0.834 1.00 95.50 108 ILE A N 1
ATOM 883 C CA . ILE A 1 108 ? -6.554 4.579 0.423 1.00 95.50 108 ILE A CA 1
ATOM 884 C C . ILE A 1 108 ? -6.032 5.838 1.109 1.00 95.50 108 ILE A C 1
ATOM 886 O O . ILE A 1 108 ? -4.843 5.944 1.410 1.00 95.50 108 ILE A O 1
ATOM 890 N N . VAL A 1 109 ? -6.924 6.782 1.408 1.00 96.19 109 VAL A N 1
ATOM 891 C CA . VAL A 1 109 ? -6.590 7.922 2.269 1.00 96.19 109 VAL A CA 1
ATOM 892 C C . VAL A 1 109 ? -6.846 7.539 3.720 1.00 96.19 109 VAL A C 1
ATOM 894 O O . VAL A 1 109 ? -7.964 7.193 4.088 1.00 96.19 109 VAL A O 1
ATOM 897 N N . GLN A 1 110 ? -5.807 7.605 4.546 1.00 96.94 110 GLN A N 1
ATOM 898 C CA . GLN A 1 110 ? -5.883 7.379 5.984 1.00 96.94 110 GLN A CA 1
ATOM 899 C C . GLN A 1 110 ? -6.053 8.719 6.701 1.00 96.94 110 GLN A C 1
ATOM 901 O O . GLN A 1 110 ? -5.125 9.536 6.735 1.00 96.94 110 GLN A O 1
ATOM 906 N N . CYS A 1 111 ? -7.228 8.939 7.279 1.00 95.62 111 CYS A N 1
ATOM 907 C CA . CYS A 1 111 ? -7.535 10.099 8.108 1.00 95.62 111 CYS A CA 1
ATOM 908 C C . CYS A 1 111 ? -7.178 9.844 9.581 1.00 95.62 111 CYS A C 1
ATOM 910 O O . CYS A 1 111 ? -6.900 8.714 9.985 1.00 95.62 111 CYS A O 1
ATOM 912 N N . LEU A 1 112 ? -7.163 10.902 10.397 1.00 95.81 112 LEU A N 1
ATOM 913 C CA . LEU A 1 112 ? -7.019 10.776 11.851 1.00 95.81 112 LEU A CA 1
ATOM 914 C C . LEU A 1 112 ? -8.070 9.807 12.424 1.00 95.81 112 LEU A C 1
ATOM 916 O O . LEU A 1 112 ? -9.261 9.990 12.195 1.00 95.81 112 LEU A O 1
ATOM 920 N N . GLY A 1 113 ? -7.624 8.809 13.191 1.00 95.62 113 GLY A N 1
ATOM 921 C CA . GLY A 1 113 ? -8.477 7.779 13.786 1.00 95.62 113 GLY A CA 1
ATOM 922 C C . GLY A 1 113 ? -8.698 6.539 12.913 1.00 95.62 113 GLY A C 1
ATOM 923 O O . GLY A 1 113 ? -9.117 5.511 13.443 1.00 95.62 113 GLY A O 1
ATOM 924 N N . ASP A 1 114 ? -8.370 6.581 11.616 1.00 97.31 114 ASP A N 1
ATOM 925 C CA . ASP A 1 114 ? -8.538 5.424 10.734 1.00 97.31 114 ASP A CA 1
ATOM 926 C C . ASP A 1 114 ? -7.568 4.290 11.095 1.00 97.31 114 ASP A C 1
ATOM 928 O O . ASP A 1 114 ? -6.354 4.491 11.260 1.00 97.31 114 ASP A O 1
ATOM 932 N N . ALA A 1 115 ? -8.105 3.070 11.114 1.00 97.88 115 ALA A N 1
ATOM 933 C CA . ALA A 1 115 ? -7.351 1.829 11.211 1.00 97.88 115 ALA A CA 1
ATOM 934 C C . ALA A 1 115 ? -7.338 1.110 9.854 1.00 97.88 115 ALA A C 1
ATOM 936 O O . ALA A 1 115 ? -8.378 0.699 9.346 1.00 97.88 115 ALA A O 1
ATOM 937 N N . ILE A 1 116 ? -6.148 0.930 9.281 1.00 97.81 116 ILE A N 1
ATOM 938 C CA . ILE A 1 116 ? -5.932 0.149 8.060 1.00 97.81 116 ILE A CA 1
ATOM 939 C C . ILE A 1 116 ? -5.423 -1.239 8.445 1.00 97.81 116 ILE A C 1
ATOM 941 O O . ILE A 1 116 ? -4.408 -1.367 9.141 1.00 97.81 116 ILE A O 1
ATOM 945 N N . PHE A 1 117 ? -6.123 -2.266 7.965 1.00 96.75 117 PHE A N 1
ATOM 946 C CA . PHE A 1 117 ? -5.707 -3.663 8.026 1.00 96.75 117 PHE A CA 1
ATOM 947 C C . PHE A 1 117 ? -4.992 -4.023 6.726 1.00 96.75 117 PHE A C 1
ATOM 949 O O . PHE A 1 117 ? -5.541 -3.828 5.643 1.00 96.75 117 PHE A O 1
ATOM 956 N N . ILE A 1 118 ? -3.767 -4.532 6.839 1.00 95.56 118 ILE A N 1
ATOM 957 C CA . ILE A 1 118 ? -2.946 -4.930 5.696 1.00 95.56 118 ILE A CA 1
ATOM 958 C C . ILE A 1 118 ? -2.808 -6.454 5.739 1.00 95.56 118 ILE A C 1
ATOM 960 O O . ILE A 1 118 ? -2.287 -6.972 6.728 1.00 95.56 118 ILE A O 1
ATOM 964 N N . PRO A 1 119 ? -3.283 -7.189 4.718 1.00 91.81 119 PRO A N 1
ATOM 965 C CA . PRO A 1 119 ? -3.093 -8.632 4.655 1.00 91.81 119 PRO A CA 1
ATOM 966 C C . PRO A 1 119 ? -1.608 -9.005 4.591 1.00 91.81 119 PRO A C 1
ATOM 968 O O . PRO A 1 119 ? -0.811 -8.310 3.960 1.00 91.81 119 PRO A O 1
ATOM 971 N N . ALA A 1 120 ? -1.246 -10.140 5.190 1.00 88.31 120 ALA A N 1
ATOM 972 C CA . ALA A 1 120 ? 0.104 -10.683 5.066 1.00 88.31 120 ALA A CA 1
ATOM 973 C C . ALA A 1 120 ? 0.493 -10.857 3.586 1.00 88.31 120 ALA A C 1
ATOM 975 O O . ALA A 1 120 ? -0.332 -11.284 2.777 1.00 88.31 120 ALA A O 1
ATOM 976 N N . GLY A 1 121 ? 1.732 -10.496 3.248 1.00 88.38 121 GLY A N 1
ATOM 977 C CA . GLY A 1 121 ? 2.280 -10.607 1.892 1.00 88.38 121 GLY A CA 1
ATOM 978 C C . GLY A 1 121 ? 1.847 -9.511 0.917 1.00 88.38 121 GLY A C 1
ATOM 979 O O . GLY A 1 121 ? 2.381 -9.461 -0.184 1.00 88.38 121 GLY A O 1
ATOM 980 N N . ALA A 1 122 ? 0.916 -8.624 1.285 1.00 94.75 122 ALA A N 1
ATOM 981 C CA . ALA A 1 122 ? 0.463 -7.533 0.423 1.00 94.75 122 ALA A CA 1
ATOM 982 C C . ALA A 1 122 ? 1.538 -6.431 0.299 1.00 94.75 122 ALA A C 1
ATOM 984 O O . ALA A 1 122 ? 1.818 -5.750 1.297 1.00 94.75 122 ALA A O 1
ATOM 985 N N . PRO A 1 123 ? 2.118 -6.188 -0.897 1.00 96.81 123 PRO A N 1
ATOM 986 C CA . PRO A 1 123 ? 3.016 -5.058 -1.098 1.00 96.81 123 PRO A CA 1
ATOM 987 C C . PRO A 1 123 ? 2.260 -3.751 -0.869 1.00 96.81 123 PRO A C 1
ATOM 989 O O . PRO A 1 123 ? 1.130 -3.582 -1.334 1.00 96.8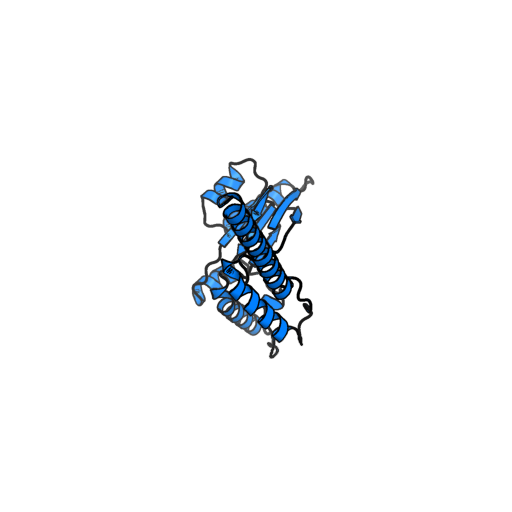1 123 PRO A O 1
ATOM 992 N N . HIS A 1 124 ? 2.868 -2.814 -0.150 1.00 97.62 124 HIS A N 1
ATOM 993 C CA . HIS A 1 124 ? 2.233 -1.538 0.146 1.00 97.62 124 HIS A CA 1
ATOM 994 C C . HIS A 1 124 ? 3.252 -0.414 0.300 1.00 97.62 124 HIS A C 1
ATOM 996 O O . HIS A 1 124 ? 4.387 -0.630 0.713 1.00 97.62 124 HIS A O 1
ATOM 1002 N N . GLN A 1 125 ? 2.820 0.804 -0.014 1.00 97.81 125 GLN A N 1
ATOM 1003 C CA . GLN A 1 125 ? 3.612 2.022 0.143 1.00 97.81 125 GLN A CA 1
ATOM 1004 C C . GLN A 1 125 ? 2.773 3.128 0.775 1.00 97.81 125 GLN A C 1
ATOM 1006 O O . GLN A 1 125 ? 1.561 3.210 0.554 1.00 97.81 125 GLN A O 1
ATOM 1011 N N . VAL A 1 126 ? 3.434 4.016 1.516 1.00 97.88 126 VAL A N 1
ATOM 1012 C CA . VAL A 1 126 ? 2.784 5.102 2.255 1.00 97.88 126 VAL A CA 1
ATOM 1013 C C . VAL A 1 126 ? 3.442 6.424 1.903 1.00 97.88 126 VAL A C 1
ATOM 1015 O O . VAL A 1 126 ? 4.659 6.561 1.982 1.00 97.88 126 VAL A O 1
ATOM 1018 N N . ARG A 1 127 ? 2.631 7.421 1.552 1.00 96.88 127 ARG A N 1
ATOM 1019 C CA . ARG A 1 127 ? 3.052 8.817 1.419 1.00 96.88 127 ARG A CA 1
ATOM 1020 C C . ARG A 1 127 ? 2.319 9.646 2.461 1.00 96.88 127 ARG A C 1
ATOM 1022 O O . ARG A 1 127 ? 1.099 9.773 2.407 1.00 96.88 127 ARG A O 1
ATOM 1029 N N . ASN A 1 128 ? 3.057 10.228 3.398 1.00 97.38 128 ASN A N 1
ATOM 1030 C CA . ASN A 1 128 ? 2.485 11.207 4.316 1.00 97.38 128 ASN A CA 1
ATOM 1031 C C . ASN A 1 128 ? 2.056 12.452 3.530 1.00 97.38 128 ASN A C 1
ATOM 1033 O O . ASN A 1 128 ? 2.830 12.985 2.736 1.00 97.38 128 ASN A O 1
ATOM 1037 N N . LEU A 1 129 ? 0.818 12.887 3.750 1.00 94.81 129 LEU A N 1
ATOM 1038 C CA . LEU A 1 129 ? 0.274 14.141 3.228 1.00 94.81 129 LEU A CA 1
ATOM 1039 C C . LEU A 1 129 ? 0.537 15.282 4.218 1.00 94.81 129 LEU A C 1
ATOM 1041 O O . LEU A 1 129 ? 0.830 16.406 3.821 1.00 94.81 129 LEU A O 1
ATOM 1045 N N . HIS A 1 130 ? 0.503 14.956 5.511 1.00 94.62 130 HIS A N 1
ATOM 1046 C CA . HIS A 1 130 ? 0.836 15.835 6.629 1.00 94.62 130 HIS A CA 1
ATOM 1047 C C . HIS A 1 130 ? 1.721 15.101 7.649 1.00 94.62 130 HIS A C 1
ATOM 1049 O O . HIS A 1 130 ? 1.996 13.905 7.506 1.00 94.62 130 HIS A O 1
ATOM 1055 N N . ASN A 1 131 ? 2.168 15.792 8.703 1.00 95.19 131 ASN A N 1
ATOM 1056 C CA . ASN A 1 131 ? 2.925 15.146 9.776 1.00 95.19 131 ASN A CA 1
ATOM 1057 C C . ASN A 1 131 ? 2.045 14.094 10.453 1.00 95.19 131 ASN A C 1
ATOM 1059 O O . ASN A 1 131 ? 0.912 14.387 10.817 1.00 95.19 131 ASN A O 1
ATOM 1063 N N . CYS A 1 132 ? 2.547 12.875 10.623 1.00 98.00 132 CYS A N 1
ATOM 1064 C CA . CYS A 1 132 ? 1.744 11.761 11.118 1.00 98.00 132 CYS A CA 1
ATOM 1065 C C . CYS A 1 132 ? 2.442 11.036 12.259 1.00 98.00 132 CYS A C 1
ATOM 1067 O O . CYS A 1 132 ? 3.631 10.740 12.155 1.00 98.00 132 CYS A O 1
ATOM 1069 N N . ILE A 1 133 ? 1.669 10.620 13.260 1.00 98.31 133 ILE A N 1
ATOM 1070 C CA . ILE A 1 133 ? 2.070 9.559 14.188 1.00 98.31 133 ILE A CA 1
ATOM 1071 C C . ILE A 1 133 ? 1.140 8.376 13.945 1.00 98.31 133 ILE A C 1
ATOM 1073 O O . ILE A 1 133 ? -0.084 8.530 13.916 1.00 98.31 133 ILE A O 1
ATOM 1077 N N . LYS A 1 134 ? 1.732 7.198 13.741 1.00 98.31 134 LYS A N 1
ATOM 1078 C CA . LYS A 1 134 ? 1.015 5.952 13.470 1.00 98.31 134 LYS A CA 1
ATOM 1079 C C . LYS A 1 134 ? 1.488 4.879 14.436 1.00 98.31 134 LYS A C 1
ATOM 1081 O O . LYS A 1 134 ? 2.681 4.795 14.711 1.00 98.31 134 LYS A O 1
ATOM 1086 N N . VAL A 1 135 ? 0.561 4.050 14.896 1.00 97.81 135 VAL A N 1
ATOM 1087 C CA . VAL A 1 135 ? 0.862 2.852 15.686 1.00 97.81 135 VAL A CA 1
ATOM 1088 C C . VAL A 1 135 ? 0.440 1.636 14.873 1.00 97.81 135 VAL A C 1
ATOM 1090 O O . VAL A 1 135 ? -0.654 1.604 14.306 1.00 97.81 135 VAL A O 1
ATOM 1093 N N . ALA A 1 136 ? 1.316 0.646 14.759 1.00 95.62 136 ALA A N 1
ATOM 1094 C CA . ALA A 1 136 ? 1.025 -0.612 14.089 1.00 95.62 136 ALA A CA 1
ATOM 1095 C C . ALA A 1 136 ? 1.248 -1.757 15.071 1.00 95.62 136 ALA A C 1
ATOM 1097 O O . ALA A 1 136 ? 2.162 -1.690 15.884 1.00 95.62 136 ALA A O 1
ATOM 1098 N N . GLU A 1 137 ? 0.385 -2.758 14.972 1.00 92.75 137 GLU A N 1
ATOM 1099 C CA . GLU A 1 137 ? 0.479 -4.008 15.709 1.00 92.75 137 GLU A CA 1
ATOM 1100 C C . GLU A 1 137 ? 0.321 -5.125 14.686 1.00 92.75 137 GLU A C 1
ATOM 1102 O O . GLU A 1 137 ? -0.610 -5.087 13.868 1.00 92.75 137 GLU A O 1
ATOM 1107 N N . ASP A 1 138 ? 1.241 -6.079 14.727 1.00 89.56 138 ASP A N 1
ATOM 1108 C CA . ASP A 1 138 ? 1.208 -7.254 13.874 1.00 89.56 138 ASP A CA 1
ATOM 1109 C C . ASP A 1 138 ? 0.416 -8.370 14.561 1.00 89.56 138 ASP A C 1
ATOM 1111 O O . ASP A 1 138 ? 0.489 -8.562 15.771 1.00 89.56 138 ASP A O 1
ATOM 1115 N N . PHE A 1 139 ? -0.345 -9.142 13.787 1.00 88.00 139 PHE A N 1
ATOM 1116 C CA . PHE A 1 139 ? -1.090 -10.288 14.302 1.00 88.00 139 PHE A CA 1
ATOM 1117 C C . PHE A 1 139 ? -1.162 -11.404 13.257 1.00 88.00 139 PHE A C 1
ATOM 1119 O O . PHE A 1 139 ? -1.013 -11.166 12.058 1.00 88.00 139 PHE A O 1
ATOM 1126 N N . VAL A 1 140 ? -1.418 -12.636 13.705 1.00 87.38 140 VAL A N 1
ATOM 1127 C CA . VAL A 1 140 ? -1.653 -13.790 12.825 1.00 87.38 140 VAL A CA 1
ATOM 1128 C C . VAL A 1 140 ? -3.113 -14.188 12.931 1.00 87.38 140 VAL A C 1
ATOM 1130 O O . VAL A 1 140 ? -3.551 -14.668 13.975 1.00 87.38 140 VAL A O 1
ATOM 1133 N N . SER A 1 141 ? -3.868 -14.002 11.850 1.00 88.31 141 SER A N 1
ATOM 1134 C CA . SER A 1 141 ? -5.234 -14.511 11.782 1.00 88.31 141 SER A CA 1
ATOM 1135 C C . SER A 1 141 ? -5.243 -15.993 11.373 1.00 88.31 141 SER A C 1
ATOM 1137 O O . SER A 1 141 ? -4.371 -16.423 10.604 1.00 88.31 141 SER A O 1
ATOM 1139 N N . PRO A 1 142 ? -6.216 -16.794 11.845 1.00 85.50 142 PRO A N 1
ATOM 1140 C CA . PRO A 1 142 ? -6.354 -18.189 11.431 1.00 85.50 142 PRO A CA 1
ATOM 1141 C C . PRO A 1 142 ? -6.471 -18.369 9.911 1.00 85.50 142 PRO A C 1
ATOM 1143 O O . PRO A 1 142 ? -5.927 -19.323 9.363 1.00 85.50 142 PRO A O 1
ATOM 1146 N N . GLU A 1 143 ? -7.129 -17.440 9.215 1.00 86.25 143 GLU A N 1
ATOM 1147 C CA . GLU A 1 143 ? -7.350 -17.478 7.763 1.00 86.25 143 GLU A CA 1
ATOM 1148 C C . GLU A 1 143 ? -6.044 -17.362 6.968 1.00 86.25 143 GLU A C 1
ATOM 1150 O O . GLU A 1 143 ? -5.922 -17.934 5.885 1.00 86.25 143 GLU A O 1
ATOM 1155 N N . ASN A 1 144 ? -5.051 -16.656 7.519 1.00 82.31 144 ASN A N 1
ATOM 1156 C CA . ASN A 1 144 ? -3.791 -16.368 6.842 1.00 82.31 144 ASN A CA 1
ATOM 1157 C C . ASN A 1 144 ? -2.597 -17.146 7.409 1.00 82.31 144 ASN A C 1
ATOM 1159 O O . 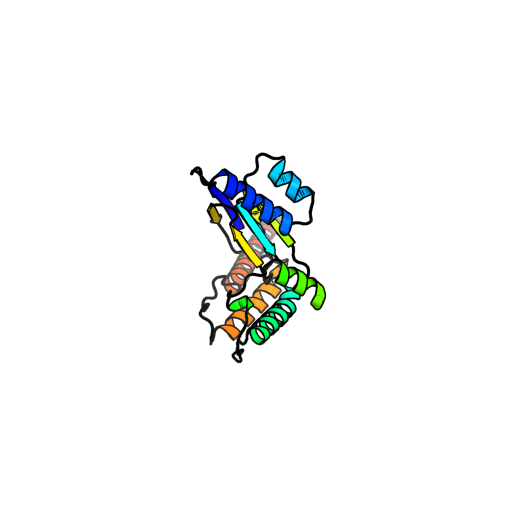ASN A 1 144 ? -1.496 -17.001 6.884 1.00 82.31 144 ASN A O 1
ATOM 1163 N N . VAL A 1 145 ? -2.780 -18.005 8.421 1.00 84.12 145 VAL A N 1
ATOM 1164 C CA . VAL A 1 145 ? -1.670 -18.685 9.118 1.00 84.12 145 VAL A CA 1
ATOM 1165 C C . VAL A 1 145 ? -0.742 -19.458 8.173 1.00 84.12 145 VAL A C 1
ATOM 1167 O O . VAL A 1 145 ? 0.477 -19.385 8.311 1.00 84.12 145 VAL A O 1
ATOM 1170 N N . SER A 1 146 ? -1.298 -20.149 7.170 1.00 83.12 146 SER A N 1
ATOM 1171 C CA . SER A 1 146 ? -0.504 -20.893 6.184 1.00 83.12 146 SER A CA 1
ATOM 1172 C C . SER A 1 146 ? 0.315 -19.954 5.300 1.00 83.12 146 SER A C 1
ATOM 1174 O O . SER A 1 146 ? 1.491 -20.212 5.056 1.00 83.12 146 SER A O 1
ATOM 1176 N N . HIS A 1 147 ? -0.278 -18.839 4.865 1.00 80.38 147 HIS A N 1
ATOM 1177 C CA . HIS A 1 147 ? 0.426 -17.843 4.066 1.00 80.38 147 HIS A CA 1
ATOM 1178 C C . HIS A 1 147 ? 1.526 -17.154 4.879 1.00 80.38 147 HIS A C 1
ATOM 1180 O O . HIS A 1 147 ? 2.656 -17.066 4.411 1.00 80.38 147 HIS A O 1
ATOM 1186 N N . CYS A 1 148 ? 1.238 -16.760 6.123 1.00 80.81 148 CYS A N 1
ATOM 1187 C CA . CYS A 1 148 ? 2.233 -16.191 7.027 1.00 80.81 148 CYS A CA 1
ATOM 1188 C C . CYS A 1 148 ? 3.397 -17.161 7.268 1.00 80.81 148 CYS A C 1
ATOM 1190 O O . CYS A 1 148 ? 4.544 -16.732 7.279 1.00 80.81 148 CYS A O 1
ATOM 1192 N N . PHE A 1 149 ? 3.127 -18.465 7.405 1.00 80.88 149 PHE A N 1
ATOM 1193 C CA . PHE A 1 149 ? 4.176 -19.470 7.579 1.00 80.88 149 PHE A CA 1
ATOM 1194 C C . PHE A 1 149 ? 5.086 -19.578 6.349 1.00 80.88 149 PHE A C 1
ATOM 1196 O O . PHE A 1 149 ? 6.305 -19.608 6.510 1.00 80.88 149 PHE A O 1
ATOM 1203 N N . HIS A 1 150 ? 4.518 -19.596 5.137 1.00 81.19 150 HIS A N 1
ATOM 1204 C C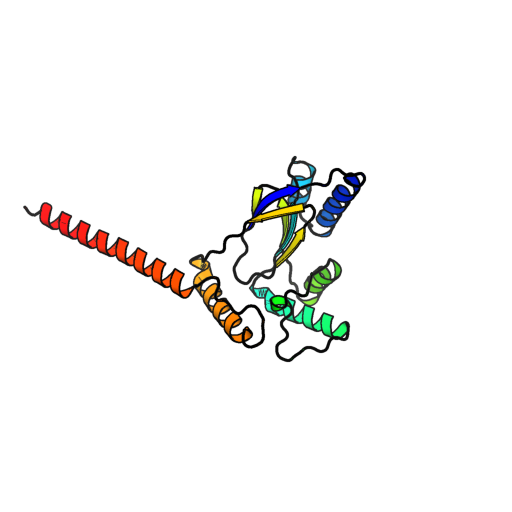A . HIS A 1 150 ? 5.306 -19.588 3.899 1.00 81.19 150 HIS A CA 1
ATOM 1205 C C . HIS A 1 150 ? 6.149 -18.317 3.769 1.00 81.19 150 HIS A C 1
ATOM 1207 O O . HIS A 1 150 ? 7.350 -18.418 3.550 1.00 81.19 150 HIS A O 1
ATOM 1213 N N . LEU A 1 151 ? 5.563 -17.142 4.017 1.00 76.12 151 LEU A N 1
ATOM 1214 C CA . LEU A 1 151 ? 6.295 -15.873 3.990 1.00 76.12 151 LEU A CA 1
ATOM 1215 C C . LEU A 1 151 ? 7.452 -15.865 4.996 1.00 76.12 151 LEU A C 1
ATOM 1217 O O . LEU A 1 151 ? 8.551 -15.445 4.658 1.00 76.12 151 LEU A O 1
ATOM 1221 N N . THR A 1 152 ? 7.252 -16.368 6.221 1.00 75.75 152 THR A N 1
ATOM 1222 C CA . THR A 1 152 ? 8.344 -16.495 7.203 1.00 75.75 152 THR A CA 1
ATOM 1223 C C . THR A 1 152 ? 9.481 -17.387 6.692 1.00 75.75 152 THR A C 1
ATOM 1225 O O . THR A 1 152 ? 10.636 -17.146 7.035 1.00 75.75 152 THR A O 1
ATOM 1228 N N . GLN A 1 153 ? 9.187 -18.414 5.890 1.00 74.88 153 GLN A N 1
ATOM 1229 C CA . GLN A 1 153 ? 10.214 -19.269 5.289 1.00 74.88 153 GLN A CA 1
ATOM 1230 C C . GLN A 1 153 ? 10.940 -18.560 4.138 1.00 74.88 153 GLN A C 1
ATOM 1232 O O . GLN A 1 153 ? 12.167 -18.541 4.152 1.00 74.88 153 GLN A O 1
ATOM 1237 N N . GLU A 1 154 ? 10.212 -17.899 3.232 1.00 73.12 154 GLU A N 1
ATOM 1238 C CA . GLU A 1 154 ? 10.795 -17.077 2.156 1.00 73.12 154 GLU A CA 1
ATOM 1239 C C . GLU A 1 154 ? 11.726 -15.994 2.721 1.00 73.12 154 GLU A C 1
ATOM 1241 O O . GLU A 1 154 ? 12.866 -15.856 2.284 1.00 73.12 154 GLU A O 1
ATOM 1246 N N . PHE A 1 155 ? 11.292 -15.277 3.765 1.00 68.06 155 PHE A N 1
ATOM 1247 C CA . PHE A 1 155 ? 12.121 -14.275 4.438 1.00 68.06 155 PHE A CA 1
ATOM 1248 C C . PHE A 1 155 ? 13.416 -14.866 5.004 1.00 68.06 155 PHE A C 1
ATOM 1250 O O . PHE A 1 155 ? 14.453 -14.212 4.934 1.00 68.06 155 PHE A O 1
ATOM 1257 N N . ARG A 1 156 ? 13.385 -16.088 5.552 1.00 66.12 156 ARG A N 1
ATOM 1258 C CA . ARG A 1 156 ? 14.593 -16.754 6.066 1.00 66.12 156 ARG A CA 1
ATOM 1259 C C . ARG A 1 156 ? 15.552 -17.130 4.941 1.00 66.12 156 ARG A C 1
ATOM 1261 O O . ARG A 1 156 ? 16.747 -16.908 5.099 1.00 66.12 156 ARG A O 1
ATOM 1268 N N . GLU A 1 157 ? 15.041 -17.644 3.826 1.00 64.25 157 GLU A N 1
ATOM 1269 C CA . GLU A 1 157 ? 15.844 -18.006 2.646 1.00 64.25 157 GLU A CA 1
ATOM 1270 C C . GLU A 1 157 ? 16.499 -16.782 1.989 1.00 64.25 157 GLU A C 1
ATOM 1272 O O . GLU A 1 157 ? 17.625 -16.864 1.507 1.00 64.25 157 GLU A O 1
ATOM 1277 N N . LEU A 1 158 ? 15.836 -15.624 2.037 1.00 61.78 158 LEU A N 1
ATOM 1278 C CA . LEU A 1 158 ? 16.386 -14.346 1.575 1.00 61.78 158 LEU A CA 1
ATOM 1279 C C . LEU A 1 158 ? 17.370 -13.710 2.580 1.00 61.78 158 LEU A C 1
ATOM 1281 O O . LEU A 1 158 ? 18.168 -12.849 2.210 1.00 61.78 158 LEU A O 1
ATOM 1285 N N . SER A 1 159 ? 17.327 -14.104 3.857 1.00 54.47 159 SER A N 1
ATOM 1286 C CA . SER A 1 159 ? 18.060 -13.433 4.944 1.00 54.47 159 SER A CA 1
ATOM 1287 C C . SER A 1 159 ? 19.561 -13.723 5.013 1.00 54.47 159 SER A C 1
ATOM 1289 O O . SER A 1 159 ? 20.257 -13.016 5.735 1.00 54.47 159 SER A O 1
ATOM 1291 N N . ASP A 1 160 ? 20.095 -14.682 4.250 1.00 52.34 160 ASP A N 1
ATOM 1292 C CA . ASP A 1 160 ? 21.552 -14.899 4.199 1.00 52.34 160 ASP A CA 1
ATOM 1293 C C . ASP A 1 160 ? 22.293 -13.710 3.542 1.00 52.34 160 ASP A C 1
ATOM 1295 O O . ASP A 1 160 ? 23.499 -13.544 3.731 1.00 52.34 160 ASP A O 1
ATOM 1299 N N . THR A 1 161 ? 21.573 -12.837 2.820 1.00 51.69 161 THR A N 1
ATOM 1300 C CA . THR A 1 161 ? 22.121 -11.650 2.134 1.00 51.69 161 THR A CA 1
ATOM 1301 C C . THR A 1 161 ? 21.424 -10.325 2.477 1.00 51.69 161 THR A C 1
ATOM 1303 O O . THR A 1 161 ? 21.899 -9.275 2.047 1.00 51.69 161 THR A O 1
ATOM 1306 N N . HIS A 1 162 ? 20.323 -10.341 3.240 1.00 52.91 162 HIS A N 1
ATOM 1307 C CA . HIS A 1 162 ? 19.472 -9.168 3.510 1.00 52.91 162 HIS A CA 1
ATOM 1308 C C . HIS A 1 162 ? 19.424 -8.795 4.995 1.00 52.91 162 HIS A C 1
ATOM 1310 O O . HIS A 1 162 ? 19.248 -9.650 5.853 1.00 52.91 162 HIS A O 1
ATOM 1316 N N . SER A 1 163 ? 19.490 -7.496 5.302 1.00 48.22 163 SER A N 1
ATOM 1317 C CA . SER A 1 163 ? 19.644 -6.927 6.656 1.00 48.22 163 SER A CA 1
ATOM 1318 C C . SER A 1 163 ? 18.468 -7.143 7.632 1.00 48.22 163 SER A C 1
ATOM 1320 O O . SER A 1 163 ? 18.570 -6.781 8.806 1.00 48.22 163 SER A O 1
ATOM 1322 N N . ASN A 1 164 ? 17.354 -7.741 7.193 1.00 52.22 164 ASN A N 1
ATOM 1323 C CA . ASN A 1 164 ? 16.174 -8.032 8.019 1.00 52.22 164 ASN A CA 1
ATOM 1324 C C . ASN A 1 164 ? 16.219 -9.474 8.563 1.00 52.22 164 ASN A C 1
ATOM 1326 O O . ASN A 1 164 ? 15.478 -10.350 8.128 1.00 52.22 164 ASN A O 1
ATOM 1330 N N . HIS A 1 165 ? 17.104 -9.705 9.533 1.00 52.53 165 HIS A N 1
ATOM 1331 C CA . HIS A 1 165 ? 17.459 -11.035 10.047 1.00 52.53 165 HIS A CA 1
ATOM 1332 C C . HIS A 1 165 ? 16.556 -11.606 11.165 1.00 52.53 165 HIS A C 1
ATOM 1334 O O . HIS A 1 165 ? 16.838 -12.689 11.672 1.00 52.53 165 HIS A O 1
ATOM 1340 N N . GLU A 1 166 ? 15.497 -10.917 11.602 1.00 53.31 166 GLU A N 1
ATOM 1341 C CA . GLU A 1 166 ? 14.740 -11.328 12.798 1.00 53.31 166 GLU A CA 1
ATOM 1342 C C . GLU A 1 166 ? 13.353 -11.895 12.469 1.00 53.31 166 GLU A C 1
ATOM 1344 O O . GLU A 1 166 ? 12.529 -11.241 11.828 1.00 53.31 166 GLU A O 1
ATOM 1349 N N . ASP A 1 167 ? 13.066 -13.098 12.980 1.00 60.19 167 ASP A N 1
ATOM 1350 C CA . ASP A 1 167 ? 11.716 -13.669 13.064 1.00 60.19 167 ASP A CA 1
ATOM 1351 C C . ASP A 1 167 ? 10.884 -12.870 14.086 1.00 60.19 167 ASP A C 1
ATOM 1353 O O . ASP A 1 167 ? 10.657 -13.307 15.215 1.00 60.19 167 ASP A O 1
ATOM 1357 N N . LYS A 1 168 ? 10.484 -11.650 13.703 1.00 64.12 168 LYS A N 1
ATOM 1358 C CA . LYS A 1 168 ? 9.792 -10.681 14.574 1.00 64.12 168 LYS A CA 1
ATOM 1359 C C . LYS A 1 168 ? 8.416 -11.168 15.023 1.00 64.12 168 LYS A C 1
ATOM 1361 O O . LYS A 1 168 ? 7.970 -10.820 16.109 1.00 64.12 168 LYS A O 1
ATOM 1366 N N . LEU A 1 169 ? 7.754 -11.977 14.194 1.00 69.12 169 LEU A N 1
ATOM 1367 C CA . LEU A 1 169 ? 6.394 -12.445 14.449 1.00 69.12 169 LEU A CA 1
ATOM 1368 C C . LEU A 1 169 ? 6.350 -13.708 15.321 1.00 69.12 169 LEU A C 1
ATOM 1370 O O . LEU A 1 169 ? 5.332 -13.974 15.951 1.00 69.12 169 LEU A O 1
ATOM 1374 N N . GLN A 1 170 ? 7.415 -14.521 15.321 1.00 79.19 170 GLN A N 1
ATOM 1375 C CA . GLN A 1 170 ? 7.483 -15.798 16.039 1.00 79.19 170 GLN A CA 1
ATOM 1376 C C . GLN A 1 170 ? 6.272 -16.710 15.778 1.00 79.19 170 GLN A C 1
ATOM 1378 O O . GLN A 1 170 ? 5.689 -17.288 16.700 1.00 79.19 170 GLN A O 1
ATOM 1383 N N . ILE A 1 171 ? 5.886 -16.881 14.510 1.00 82.81 171 ILE A N 1
ATOM 1384 C CA . ILE A 1 171 ? 4.644 -17.578 14.131 1.00 82.81 171 ILE A CA 1
ATOM 1385 C C . ILE A 1 171 ? 4.514 -18.982 14.742 1.00 82.81 171 ILE A C 1
ATOM 1387 O O . ILE A 1 171 ? 3.427 -19.393 15.147 1.00 82.81 171 ILE A O 1
ATOM 1391 N N . LYS A 1 172 ? 5.632 -19.706 14.877 1.00 83.38 172 LYS A N 1
ATOM 1392 C CA . LYS A 1 172 ? 5.664 -21.032 15.511 1.00 83.38 172 LYS A CA 1
ATOM 1393 C C . LYS A 1 172 ? 5.241 -20.972 16.984 1.00 83.38 172 LYS A C 1
ATOM 1395 O O . LYS A 1 172 ? 4.496 -21.843 17.425 1.00 83.38 172 LYS A O 1
ATOM 1400 N N . ASN A 1 173 ? 5.667 -19.941 17.718 1.00 87.56 173 ASN A N 1
ATOM 1401 C CA . ASN A 1 173 ? 5.278 -19.729 19.113 1.00 87.56 173 ASN A CA 1
ATOM 1402 C C . ASN A 1 173 ? 3.795 -19.373 19.211 1.00 87.56 173 ASN A C 1
ATOM 1404 O O . ASN A 1 173 ? 3.096 -19.951 20.038 1.00 87.56 173 ASN A O 1
ATOM 1408 N N . ILE A 1 174 ? 3.304 -18.486 18.337 1.00 88.38 174 ILE A N 1
ATOM 1409 C CA . ILE A 1 174 ? 1.883 -18.110 18.299 1.00 88.38 174 ILE A CA 1
ATOM 1410 C C . ILE A 1 174 ? 1.010 -19.352 18.096 1.00 88.38 174 ILE A C 1
ATOM 1412 O O . ILE A 1 174 ? 0.089 -19.588 18.876 1.00 88.38 174 ILE A O 1
ATOM 1416 N N . ILE A 1 175 ? 1.330 -20.187 17.101 1.00 87.81 175 ILE A N 1
ATOM 1417 C CA . ILE A 1 175 ? 0.581 -21.422 16.825 1.00 87.81 175 ILE A CA 1
ATOM 1418 C C . ILE A 1 175 ? 0.651 -22.378 18.021 1.00 87.81 175 ILE A C 1
ATOM 1420 O O . ILE A 1 175 ? -0.376 -22.906 18.445 1.00 87.81 175 ILE A O 1
ATOM 1424 N N . TYR A 1 176 ? 1.843 -22.587 18.588 1.00 90.50 176 TYR A N 1
ATOM 1425 C CA . TYR A 1 176 ? 2.023 -23.469 19.740 1.00 90.50 176 TYR A CA 1
ATOM 1426 C C . TYR A 1 176 ? 1.175 -23.030 20.939 1.00 90.50 176 TYR A C 1
ATOM 1428 O O . TYR A 1 176 ? 0.448 -23.846 21.505 1.00 90.50 176 TYR A O 1
ATOM 1436 N N . HIS A 1 177 ? 1.233 -21.749 21.308 1.00 92.06 177 HIS A N 1
ATOM 1437 C CA . HIS A 1 177 ? 0.470 -21.212 22.431 1.00 92.06 177 HIS A CA 1
ATOM 1438 C C . HIS A 1 177 ? -1.037 -21.230 22.160 1.00 92.06 177 HIS A C 1
ATOM 1440 O O . HIS A 1 177 ? -1.788 -21.671 23.024 1.00 92.06 177 HIS A O 1
ATOM 1446 N N . ALA A 1 178 ? -1.481 -20.889 20.946 1.00 91.12 178 ALA A N 1
ATOM 1447 C CA . ALA A 1 178 ? -2.893 -20.967 20.573 1.00 91.12 178 ALA A CA 1
ATOM 1448 C C . ALA A 1 178 ? -3.455 -22.396 20.700 1.00 91.12 178 ALA A C 1
ATOM 1450 O O . ALA A 1 178 ? -4.544 -22.596 21.245 1.00 91.12 178 ALA A O 1
ATOM 1451 N N . VAL A 1 179 ? -2.705 -23.409 20.244 1.00 91.56 179 VAL A N 1
ATOM 1452 C CA . VAL A 1 179 ? -3.101 -24.822 20.371 1.00 91.56 179 VAL A CA 1
ATOM 1453 C C . VAL A 1 179 ? -3.050 -25.278 21.830 1.00 91.56 179 VAL A C 1
ATOM 1455 O O . VAL A 1 179 ? -3.999 -25.904 22.301 1.00 91.56 179 VAL A O 1
ATOM 1458 N N . LYS A 1 180 ? -1.984 -24.944 22.566 1.00 94.00 180 LYS A N 1
ATOM 1459 C CA . LYS A 1 180 ? -1.836 -25.284 23.990 1.00 94.00 180 LYS A CA 1
ATOM 1460 C C . LYS A 1 180 ? -2.991 -24.728 24.826 1.00 94.00 180 LYS A C 1
ATOM 1462 O O . LYS A 1 180 ? -3.548 -25.452 25.654 1.00 94.00 180 LYS A O 1
ATOM 1467 N N . ASP A 1 181 ? -3.367 -23.475 24.601 1.00 92.94 181 ASP A N 1
ATOM 1468 C CA . ASP A 1 181 ? -4.449 -22.819 25.333 1.00 92.94 181 ASP A CA 1
ATOM 1469 C C . ASP A 1 181 ? -5.806 -23.426 24.956 1.00 92.94 181 ASP A C 1
ATOM 1471 O O . ASP A 1 181 ? -6.609 -23.741 25.835 1.00 92.94 181 ASP A O 1
ATOM 1475 N N . SER A 1 182 ? -6.027 -23.711 23.667 1.00 92.19 182 SER A N 1
ATOM 1476 C CA . SER A 1 182 ? -7.239 -24.394 23.190 1.00 92.19 182 SER A CA 1
ATOM 1477 C C . SER A 1 182 ? -7.407 -25.780 23.822 1.00 92.19 182 SER A C 1
ATOM 1479 O O . SER A 1 182 ? -8.484 -26.104 24.323 1.00 92.19 182 SER A O 1
ATOM 1481 N N . LEU A 1 183 ? -6.338 -26.586 23.856 1.00 93.31 183 LEU A N 1
ATOM 1482 C CA . LEU A 1 183 ? -6.337 -27.897 24.515 1.00 93.31 183 LEU A CA 1
ATOM 1483 C C . LEU A 1 183 ? -6.592 -27.770 26.019 1.00 93.31 183 LEU A C 1
ATOM 1485 O O . LEU A 1 183 ? -7.367 -28.543 26.570 1.00 93.31 183 LEU A O 1
ATOM 1489 N N . SER A 1 184 ? -6.006 -26.766 26.676 1.00 92.94 184 SER A N 1
ATOM 1490 C CA . SER A 1 184 ? -6.222 -26.524 28.108 1.00 92.94 184 SER A CA 1
ATOM 1491 C C . SER A 1 184 ? -7.697 -26.240 28.419 1.00 92.94 184 SER A C 1
ATOM 1493 O O . SER A 1 184 ? -8.241 -26.779 29.382 1.00 92.94 184 SER A O 1
ATOM 1495 N N . VAL A 1 185 ? -8.375 -25.452 27.578 1.00 91.94 185 VAL A N 1
ATOM 1496 C CA . VAL A 1 185 ? -9.816 -25.170 27.711 1.00 91.94 185 VAL A CA 1
ATOM 1497 C C . VAL A 1 185 ? -10.665 -26.425 27.483 1.00 91.94 185 VAL A C 1
ATOM 1499 O O . VAL A 1 185 ? -11.622 -26.659 28.225 1.00 91.94 185 VAL A O 1
ATOM 1502 N N . LEU A 1 186 ? -10.324 -27.248 26.487 1.00 90.31 186 LEU A N 1
ATOM 1503 C CA . LEU A 1 186 ? -11.041 -28.497 26.208 1.00 90.31 186 LEU A CA 1
ATOM 1504 C C . LEU A 1 186 ? -10.894 -29.509 27.353 1.00 90.31 186 LEU A C 1
ATOM 1506 O O . LEU A 1 186 ? -11.905 -30.026 27.827 1.00 90.31 186 LEU A O 1
ATOM 1510 N N . SER A 1 187 ? -9.681 -29.711 27.873 1.00 87.06 187 SER A N 1
ATOM 1511 C CA . SER A 1 187 ? -9.427 -30.625 28.995 1.00 87.06 187 SER A CA 1
ATOM 1512 C C . SER A 1 187 ? -10.142 -30.195 30.281 1.00 87.06 187 SER A C 1
ATOM 1514 O O . SER A 1 187 ? -10.643 -31.030 31.034 1.00 87.06 187 SER A O 1
ATOM 1516 N N . LEU A 1 188 ? -10.246 -28.885 30.547 1.00 82.00 188 LEU A N 1
ATOM 1517 C CA . LEU A 1 188 ? -11.044 -28.369 31.668 1.00 82.00 188 LEU A CA 1
ATOM 1518 C C . LEU A 1 188 ? -12.534 -28.693 31.506 1.00 82.00 188 LEU A C 1
ATOM 1520 O O . LEU A 1 188 ? -13.215 -28.996 32.487 1.00 82.00 188 LEU A O 1
ATOM 1524 N N . LYS A 1 189 ? -13.043 -28.643 30.271 1.00 73.56 189 LYS A N 1
ATOM 1525 C CA . LYS A 1 189 ? -14.438 -28.963 29.968 1.00 73.56 189 LYS A CA 1
ATOM 1526 C C . LYS A 1 189 ? -14.726 -30.453 30.149 1.00 73.56 189 LYS A C 1
ATOM 1528 O O . LYS A 1 189 ? -15.750 -30.774 30.740 1.00 73.56 189 LYS A O 1
ATOM 1533 N N . GLU A 1 190 ? -13.834 -31.336 29.705 1.00 70.00 190 GLU A N 1
ATOM 1534 C CA . GLU A 1 190 ? -13.956 -32.785 29.923 1.00 70.00 190 GLU A CA 1
ATOM 1535 C C . GLU A 1 190 ? -14.001 -33.117 31.417 1.00 70.00 190 GLU A C 1
ATOM 1537 O O . GLU A 1 190 ? -14.945 -33.756 31.874 1.00 70.00 190 GLU A O 1
ATOM 1542 N N . ASN A 1 191 ? -13.080 -32.562 32.209 1.00 66.50 191 ASN A N 1
ATOM 1543 C CA . ASN A 1 191 ? -13.066 -32.761 33.660 1.00 66.50 191 ASN A CA 1
ATOM 1544 C C . ASN A 1 191 ? -14.334 -32.226 34.352 1.00 66.50 191 ASN A C 1
ATOM 1546 O O . ASN A 1 191 ? -14.832 -32.831 35.299 1.00 66.50 191 ASN A O 1
ATOM 1550 N N . CYS A 1 192 ? -14.894 -31.110 33.878 1.00 60.72 192 CYS A N 1
ATOM 1551 C CA . CYS A 1 192 ? -16.121 -30.537 34.434 1.00 60.72 192 CYS A CA 1
ATOM 1552 C C . CYS A 1 192 ? -17.384 -31.336 34.053 1.00 60.72 192 CYS A C 1
ATOM 1554 O O . CYS A 1 192 ? -18.351 -31.355 34.815 1.00 60.72 192 CYS A O 1
ATOM 1556 N N . VAL A 1 193 ? -17.390 -32.001 32.892 1.00 61.75 193 VAL A N 1
ATOM 1557 C CA . VAL A 1 193 ? -18.475 -32.907 32.479 1.00 61.75 193 VAL A CA 1
ATOM 1558 C C . VAL A 1 193 ? -18.425 -34.206 33.283 1.00 61.75 193 VAL A C 1
ATOM 1560 O O . VAL A 1 193 ? -19.459 -34.608 33.814 1.00 61.75 193 VAL A O 1
ATOM 1563 N N . SER A 1 194 ? -17.240 -34.795 33.469 1.00 61.06 194 SER A N 1
ATOM 1564 C CA . SER A 1 194 ? -17.055 -35.999 34.292 1.00 61.06 194 SER A CA 1
ATOM 1565 C C . SER A 1 194 ? -17.517 -35.784 35.740 1.00 61.06 194 SER A C 1
ATOM 1567 O O . SER A 1 194 ? -18.265 -36.594 36.279 1.00 61.06 194 SER A O 1
ATOM 1569 N N . LEU A 1 195 ? -17.183 -34.632 36.337 1.00 60.38 195 LEU A N 1
ATOM 1570 C CA . LEU A 1 195 ? -17.624 -34.259 37.690 1.00 60.38 195 LEU A CA 1
ATOM 1571 C C . LEU A 1 195 ? -19.143 -34.027 37.814 1.00 60.38 195 LEU A C 1
ATOM 1573 O O . LEU A 1 195 ? -19.689 -34.126 38.910 1.00 60.38 195 LEU A O 1
ATOM 1577 N N . LYS A 1 196 ? -19.840 -33.687 36.720 1.00 58.75 196 LYS A N 1
ATOM 1578 C CA . LYS A 1 196 ? -21.308 -33.530 36.710 1.00 58.75 196 LYS A CA 1
ATOM 1579 C C . LYS A 1 196 ? -22.051 -34.852 36.511 1.00 58.75 196 LYS A C 1
ATOM 1581 O O . LYS A 1 196 ? -23.184 -34.970 36.969 1.00 58.75 196 LYS A O 1
ATOM 1586 N N . GLN A 1 197 ? -21.443 -35.823 35.831 1.00 54.31 197 GLN A N 1
ATOM 1587 C CA . GLN A 1 197 ? -21.997 -37.176 35.727 1.00 54.31 197 GLN A CA 1
ATOM 1588 C C . GLN A 1 197 ? -21.900 -37.913 37.066 1.00 54.31 197 GLN A C 1
ATOM 1590 O O . GLN A 1 197 ? -22.889 -38.480 37.510 1.00 54.31 197 GLN A O 1
ATOM 1595 N N . GLU A 1 198 ? -20.777 -37.800 37.780 1.00 56.22 198 GLU A N 1
ATOM 1596 C CA . GLU A 1 198 ? -20.637 -38.433 39.103 1.00 56.22 198 GLU A CA 1
ATOM 1597 C C . GLU A 1 198 ? -21.578 -37.853 40.175 1.00 56.22 198 GLU A C 1
ATOM 1599 O O . GLU A 1 198 ? -21.941 -38.563 41.106 1.00 56.22 198 GLU A O 1
ATOM 1604 N N . SER A 1 199 ? -22.010 -36.592 40.055 1.00 55.69 199 SER A N 1
ATOM 1605 C CA . SER A 1 199 ? -22.918 -35.954 41.022 1.00 55.69 199 SER A CA 1
ATOM 1606 C C . SER A 1 199 ? -24.411 -36.136 40.730 1.00 55.69 199 SER A C 1
ATOM 1608 O O . SER A 1 199 ? -25.239 -35.692 41.524 1.00 55.69 199 SER A O 1
ATOM 1610 N N . THR A 1 200 ? -24.770 -36.745 39.596 1.00 54.59 200 THR A N 1
ATOM 1611 C CA . THR A 1 200 ? -26.170 -37.031 39.228 1.00 54.59 200 THR A CA 1
ATOM 1612 C C . THR A 1 200 ? -26.561 -38.501 39.401 1.00 54.59 200 THR A C 1
ATOM 1614 O O . THR A 1 200 ? -27.754 -38.791 39.438 1.00 54.59 200 THR A O 1
ATOM 1617 N N . ASP A 1 201 ? -25.584 -39.393 39.595 1.00 51.97 201 ASP A N 1
ATOM 1618 C CA . ASP A 1 201 ? -25.776 -40.830 39.858 1.00 51.97 201 ASP A CA 1
ATOM 1619 C C . ASP A 1 201 ? -25.702 -41.203 41.362 1.00 51.97 201 ASP A C 1
ATOM 1621 O O . ASP A 1 201 ? -25.655 -42.386 41.712 1.00 51.97 201 ASP A O 1
ATOM 1625 N N . SER A 1 202 ? -25.717 -40.212 42.264 1.00 44.75 202 SER A N 1
ATOM 1626 C CA . SER A 1 202 ? -25.748 -40.366 43.734 1.00 44.75 202 SER A CA 1
ATOM 1627 C C . SER A 1 202 ? -27.019 -39.794 44.349 1.00 44.75 202 SER A C 1
ATOM 1629 O O . SER A 1 202 ? -27.601 -40.456 45.237 1.00 44.75 202 SER A O 1
#

Secondary structure (DSSP, 8-state):
-EEEEEE---STTHHHHHHHHHHHHHHH---HHHHHHHHHS---EEEEEEE--GGGHHHHHHHHHHHHHHTTPPPPTT--TTTTT-----HHHHHHHHHHH----EEEEEETT-B----TT--EEEEESSEEEEE------GGGHHHHHHHHHHHHHHTTTSS-----S-HHHHHHHHHHHHHHHHHHHHHHHHHHHHTT--

Foldseek 3Di:
DWWADFDQDPPPCSVVLVVVLLVVCVLQDPDPVQNCCCVVDPWAFWKKKWKFDLVCQVLLQVLVVVVCVVVPHDDDPLDGCLLVVPDDCDSVNQVVSCVPPVTGT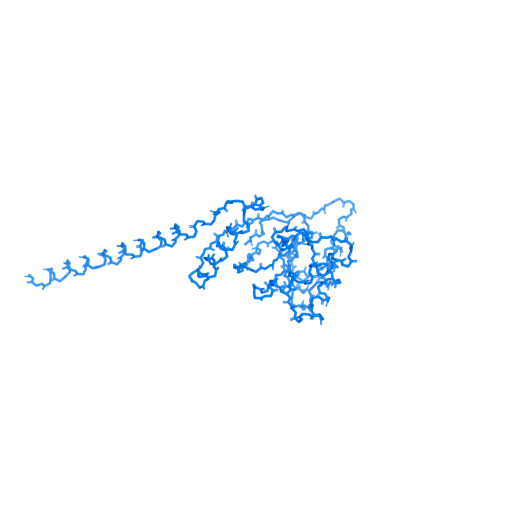DIDTHTHGDDDDHAPNIRMDMDTSGDTDDDDDDDDDPVCLVVVVVVLVVCCVSCVPHPPNDPPHPSVVVVVVVVVVVVVVVVVVVVVVVVVVVVVVD

pLDDT: mean 85.98, std 13.2, range [44.75, 98.44]

Organism: NCBI:txid1464854

Sequence (202 aa):
NVMVYVGVPKDSDSEDHIKEAYRAIDEACSDMLTRRRVREKTEVPGALWHIYSARDADKIRDLLNKVAIERGARLEPHHDPIHDQSWYLDSPLRERLYKEYAVEGYAIVQCLGDAIFIPAGAPHQVRNLHNCIKVAEDFVSPENVSHCFHLTQEFRELSDTHSNHEDKLQIKNIIYHAVKDSLSVLSLKENCVSLKQESTDS

InterPro domains:
  IPR003347 JmjC domain [PF02373] (40-139)
  IPR003347 JmjC domain [PS51184] (1-156)
  IPR003347 JmjC domain [SM00558] (10-156)
  IPR045109 Lysine-specific demethylase LSDs-like [PTHR12549] (1-186)